Protein 4E9O (pdb70)

Solvent-accessible surface area: 10835 Å² total; per-residue (Å²): 134,95,9,60,0,0,1,34,0,57,49,147,119,21,70,101,41,102,59,20,133,114,20,66,31,54,6,131,144,12,100,1,62,41,0,34,0,40,5,139,24,0,85,0,31,18,141,22,8,84,0,22,37,12,56,19,97,30,67,5,35,7,28,13,0,37,0,12,0,0,115,96,36,109,98,0,0,0,0,10,16,63,116,115,8,16,1,0,0,0,1,0,4,0,29,1,111,143,126,25,104,46,60,102,62,0,45,146,62,83,44,0,0,4,4,0,0,0,0,0,30,29,110,119,94,130,12,101,104,0,56,78,0,3,104,25,3,88,62,0,100,58,21,113,37,72,10,87,2,122,37,97,11,134,1,68,67,0,33,7,112,130,65,31,0,10,8,4,82,1,0,14,14,102,47,65,4,39,0,26,0,0,0,0,29,41,35,15,55,0,27,44,86,7,0,53,71,0,46,47,1,42,7,96,102,107,83,68,116,134,9,54,74,26,49,87,96,57,75,190,46,42,159,116,19,91,8,74,82,43

Foldseek 3Di:
DAAADDAEAEPVQAAADPLQDFKAWFQPVKDWWKWAQQLQWIKTFIDFIWIAGGNAPGIWTWGMKTKFAALDQQAIDQYHYNNGHAGIKIKTKTFDVVVDPDLVRLQADLNTIEIEIAGEHEDQDAQPQLVLVLVCLVQHQEHGGMDTSPDGHRVCSQDAPDQWWKWWWHADNVRSGIYIYTYGPGHDYHHPVSVVSQQSHWHDDVHIHGCSGNHDYGDDGDPPIHMHID

Sequence (230 aa):
PQQLSPINIEETKKAISNARLKPLDDIHYNESSKPTTIQNTGKKLVRINFKGGYISGGFLPNEYVLSSSSLHIYWGKEDDYGSNHLIDVYKKYSGEINLVHWNKKKYSSSYEEAKKHDDGLIIISSIFLQQVLDHKKNVYFQKKIVNNQLDDSSIRSANTSAPFDDSSVFYLDNLLPSKLDYFTYLGTTINHSADAVWIIFPTPINIHSSDQLSKFRTTLLSLSGKPHYITENYRNPYKLNDDTEVYYS

Structure (mmCIF, N/CA/C/O backbone):
data_4E9O
#
_entry.id   4E9O
#
_cell.length_a   71.281
_cell.length_b   71.281
_cell.length_c   44.415
_cell.angle_alpha   90.00
_cell.angle_beta   90.00
_cell.angle_gamma   90.00
#
_symmetry.space_group_name_H-M   'P 41'
#
loop_
_entity.id
_entity.type
_entity.pdbx_description
1 polymer 'IMV membrane protein'
2 non-polymer 'IODIDE ION'
3 water water
#
loop_
_atom_site.group_PDB
_atom_site.id
_atom_site.type_symbol
_atom_site.label_atom_id
_atom_site.label_alt_id
_atom_site.label_comp_id
_atom_site.label_asym_id
_atom_site.label_entity_id
_atom_site.label_seq_id
_atom_site.pdbx_PDB_ins_code
_atom_site.Cartn_x
_atom_site.Cartn_y
_atom_site.Cartn_z
_atom_site.occupancy
_atom_site.B_iso_or_equiv
_atom_site.auth_seq_id
_atom_site.auth_comp_id
_atom_site.auth_asym_id
_atom_site.auth_atom_id
_atom_site.pdbx_PDB_model_num
ATOM 1 N N . PRO A 1 2 ? 30.294 14.664 -22.245 1.00 23.78 2 PRO X N 1
ATOM 2 C CA . PRO A 1 2 ? 30.271 13.246 -21.908 1.00 21.63 2 PRO X CA 1
ATOM 3 C C . PRO A 1 2 ? 29.408 12.988 -20.667 1.00 19.67 2 PRO X C 1
ATOM 4 O O . PRO A 1 2 ? 29.041 13.939 -19.962 1.00 20.58 2 PRO X O 1
ATOM 6 N N . GLN A 1 3 ? 29.114 11.724 -20.392 1.00 31.89 3 GLN X N 1
ATOM 7 C CA . GLN A 1 3 ? 28.468 11.358 -19.145 1.00 26.89 3 GLN X CA 1
ATOM 8 C C . GLN A 1 3 ? 29.351 11.755 -17.978 1.00 23.00 3 GLN X C 1
ATOM 9 O O . GLN A 1 3 ? 30.583 11.776 -18.101 1.00 21.39 3 GLN X O 1
ATOM 15 N N . GLN A 1 4 ? 28.727 12.033 -16.843 1.00 19.46 4 GLN X N 1
ATOM 16 C CA . GLN A 1 4 ? 29.440 12.181 -15.586 1.00 16.81 4 GLN X CA 1
ATOM 17 C C . GLN A 1 4 ? 29.323 10.909 -14.799 1.00 15.38 4 GLN X C 1
ATOM 18 O O . GLN A 1 4 ? 28.239 10.562 -14.323 1.00 16.20 4 GLN X O 1
ATOM 24 N N . LEU A 1 5 ? 30.435 10.205 -14.621 1.00 14.22 5 LEU X N 1
ATOM 25 C CA . LEU A 1 5 ? 30.410 8.981 -13.846 1.00 13.00 5 LEU X CA 1
ATOM 26 C C . LEU A 1 5 ? 30.326 9.298 -12.366 1.00 12.60 5 LEU X C 1
ATOM 27 O O . LEU A 1 5 ? 30.936 10.250 -11.891 1.00 13.41 5 LEU X O 1
ATOM 32 N N . SER A 1 6 ? 29.590 8.460 -11.646 1.00 12.24 6 SER X N 1
ATOM 33 C CA . SER A 1 6 ? 29.399 8.624 -10.227 1.00 10.58 6 SER X CA 1
ATOM 34 C C . SER A 1 6 ? 30.035 7.429 -9.484 1.00 10.30 6 SER X C 1
ATOM 35 O O . SER A 1 6 ? 30.241 6.351 -10.062 1.00 11.46 6 SER X O 1
ATOM 38 N N . PRO A 1 7 ? 30.372 7.588 -8.191 1.00 10.33 7 PRO X N 1
ATOM 39 C CA . PRO A 1 7 ? 30.183 8.780 -7.376 1.00 9.98 7 PRO X CA 1
ATOM 40 C C . PRO A 1 7 ? 31.337 9.766 -7.592 1.00 11.01 7 PRO X C 1
ATOM 41 O O . PRO A 1 7 ? 32.246 9.511 -8.374 1.00 11.03 7 PRO X O 1
ATOM 45 N N . ILE A 1 8 ? 31.257 10.896 -6.894 1.00 10.76 8 ILE X N 1
ATOM 46 C CA . ILE A 1 8 ? 32.214 12.017 -6.965 1.00 11.69 8 ILE X CA 1
ATOM 47 C C . ILE A 1 8 ? 32.495 12.573 -5.578 1.00 12.20 8 ILE X C 1
ATOM 48 O O . ILE A 1 8 ? 31.754 12.275 -4.617 1.00 12.59 8 ILE X O 1
ATOM 53 N N . ASN A 1 9 ? 33.584 13.339 -5.477 1.00 13.31 9 ASN X N 1
ATOM 54 C CA . ASN A 1 9 ? 33.805 14.248 -4.368 1.00 14.11 9 ASN X CA 1
ATOM 55 C C . ASN A 1 9 ? 33.062 15.550 -4.662 1.00 15.20 9 ASN X C 1
ATOM 56 O O . ASN A 1 9 ? 33.216 16.144 -5.733 1.00 16.63 9 ASN X O 1
ATOM 61 N N . ILE A 1 10 ? 32.234 15.972 -3.711 1.00 15.30 10 ILE X N 1
ATOM 62 C CA . ILE A 1 10 ? 31.608 17.298 -3.749 1.00 17.65 10 ILE X CA 1
ATOM 63 C C . ILE A 1 10 ? 32.528 18.330 -3.099 1.00 19.67 10 ILE X C 1
ATOM 64 O O . ILE A 1 10 ? 32.823 18.267 -1.904 1.00 20.99 10 ILE X O 1
ATOM 69 N N . GLU A 1 11 ? 32.983 19.275 -3.905 1.00 21.09 11 GLU X N 1
ATOM 70 C CA A GLU A 1 11 ? 33.783 20.383 -3.395 0.50 23.27 11 GLU X CA 1
ATOM 71 C CA B GLU A 1 11 ? 33.787 20.376 -3.398 0.50 23.17 11 GLU X CA 1
ATOM 72 C C . 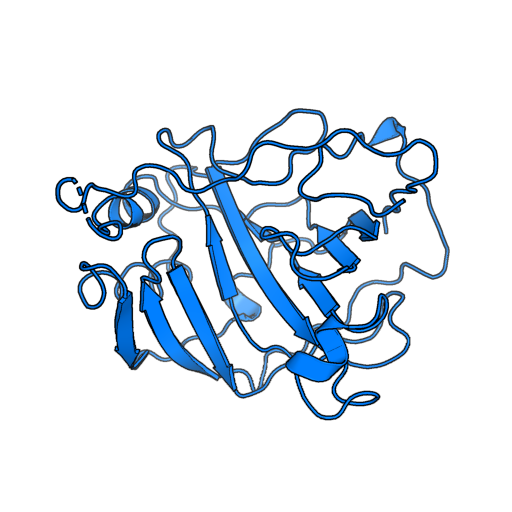GLU A 1 11 ? 32.819 21.506 -3.073 1.00 24.75 11 GLU X C 1
ATOM 73 O O . GLU A 1 11 ? 32.312 22.182 -3.976 1.00 24.82 11 GLU X O 1
ATOM 84 N N . THR A 1 12 ? 32.562 21.698 -1.782 1.00 26.02 12 THR X N 1
ATOM 85 C CA . THR A 1 12 ? 31.548 22.648 -1.319 1.00 28.95 12 THR X CA 1
ATOM 86 C C . THR A 1 12 ? 31.789 24.089 -1.776 1.00 31.32 12 THR X C 1
ATOM 87 O O . THR A 1 12 ? 30.832 24.801 -2.071 1.00 32.55 12 THR X O 1
ATOM 91 N N . LYS A 1 13 ? 33.054 24.512 -1.856 1.00 32.77 13 LYS X N 1
ATOM 92 C CA . LYS A 1 13 ? 33.384 25.882 -2.270 1.00 35.70 13 LYS X CA 1
ATOM 93 C C . LYS A 1 13 ? 33.086 26.135 -3.751 1.00 35.19 13 LYS X C 1
ATOM 94 O O . LYS A 1 13 ? 32.998 27.293 -4.180 1.00 36.91 13 LYS X O 1
ATOM 100 N N . LYS A 1 14 ? 32.902 25.055 -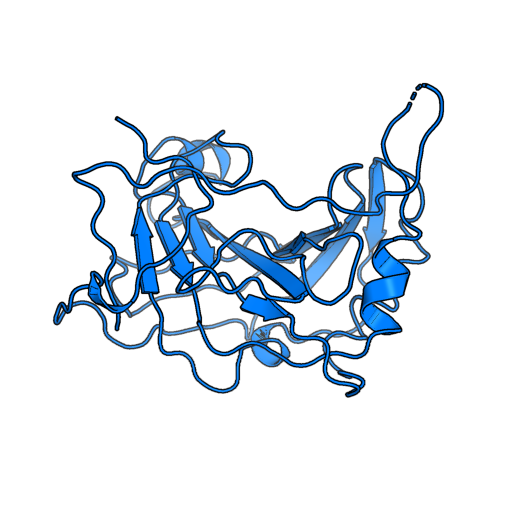4.514 1.00 33.68 14 LYS X N 1
ATOM 101 C CA . LYS A 1 14 ? 32.597 25.159 -5.941 1.00 33.41 14 LYS X CA 1
ATOM 102 C C . LYS A 1 14 ? 31.115 24.976 -6.257 1.00 31.89 14 LYS X C 1
ATOM 103 O O . LYS A 1 14 ? 30.683 25.215 -7.385 1.00 32.00 14 LYS X O 1
ATOM 109 N N . ALA A 1 15 ? 30.335 24.572 -5.256 1.00 31.06 15 ALA X N 1
ATOM 110 C CA . ALA A 1 15 ? 28.900 24.358 -5.439 1.00 30.68 15 ALA X CA 1
ATOM 111 C C . ALA A 1 15 ? 28.185 25.676 -5.690 1.00 32.90 15 ALA X C 1
ATOM 112 O O . ALA A 1 15 ? 28.595 26.718 -5.172 1.00 34.75 15 ALA X O 1
ATOM 114 N N . ILE A 1 16 ? 27.110 25.631 -6.469 1.00 32.91 16 ILE X N 1
ATOM 115 C CA . ILE A 1 16 ? 26.404 26.863 -6.808 1.00 35.79 16 ILE X CA 1
ATOM 116 C C . ILE A 1 16 ? 24.933 26.912 -6.392 1.00 36.32 16 ILE X C 1
ATOM 117 O O . ILE A 1 16 ? 24.282 25.893 -6.203 1.00 32.96 16 ILE X O 1
ATOM 122 N N . SER A 1 17 ? 24.434 28.134 -6.240 1.00 39.81 17 SER X N 1
ATOM 123 C CA . SER A 1 17 ? 23.062 28.373 -5.829 1.00 42.87 17 SER X CA 1
ATOM 124 C C . SER A 1 17 ? 22.126 28.491 -7.032 1.00 44.17 17 SER X C 1
ATOM 125 O O . SER A 1 17 ? 22.562 28.807 -8.144 1.00 45.09 17 SER X O 1
ATOM 128 N N . ASN A 1 18 ? 20.846 28.214 -6.792 1.00 44.89 18 ASN X N 1
ATOM 129 C CA . ASN A 1 18 ? 19.773 28.384 -7.776 1.00 46.39 18 ASN X CA 1
ATOM 130 C C . ASN A 1 18 ? 18.430 28.431 -7.055 1.00 47.07 18 ASN X C 1
ATOM 131 O O . ASN A 1 18 ? 18.170 27.613 -6.161 1.00 46.32 18 ASN X O 1
ATOM 133 N N . ALA A 1 19 ? 17.580 29.378 -7.444 1.00 49.61 19 ALA X N 1
ATOM 134 C CA . ALA A 1 19 ? 16.268 29.569 -6.817 1.00 50.84 19 ALA X CA 1
ATOM 135 C C . ALA A 1 19 ? 15.394 28.318 -6.900 1.00 48.87 19 ALA X C 1
ATOM 136 O O . ALA A 1 19 ? 14.560 28.072 -6.020 1.00 48.87 19 ALA X O 1
ATOM 138 N N . ARG A 1 20 ? 15.610 27.529 -7.954 1.00 47.42 20 ARG X N 1
ATOM 139 C CA . ARG A 1 20 ? 14.887 26.271 -8.182 1.00 45.46 20 ARG X CA 1
ATOM 140 C C . ARG A 1 20 ? 15.024 25.281 -7.023 1.00 43.12 20 ARG X C 1
ATOM 141 O O . ARG A 1 20 ? 14.128 24.473 -6.794 1.00 43.08 20 ARG X O 1
ATOM 143 N N . LEU A 1 21 ? 16.139 25.369 -6.295 1.00 41.38 21 LEU X N 1
ATOM 144 C CA . LEU A 1 21 ? 16.468 24.440 -5.206 1.00 38.51 21 LEU X CA 1
ATOM 145 C C . LEU A 1 21 ? 15.715 24.740 -3.902 1.00 38.70 21 LEU X C 1
ATOM 146 O O . LEU A 1 21 ? 16.295 25.141 -2.883 1.00 39.40 21 LEU X O 1
ATOM 151 N N . LYS A 1 22 ? 14.405 24.545 -3.961 1.00 37.29 22 LYS X N 1
ATOM 152 C CA . LYS A 1 22 ? 13.551 24.622 -2.792 1.00 36.60 22 LYS X CA 1
ATOM 153 C C . LYS A 1 22 ? 13.751 23.324 -2.011 1.00 33.37 22 LYS X C 1
ATOM 154 O O . LYS A 1 22 ? 14.356 22.386 -2.533 1.00 30.16 22 LYS X O 1
ATOM 160 N N . PRO A 1 23 ? 13.262 23.259 -0.763 1.00 32.69 23 PRO X N 1
ATOM 161 C CA . PRO A 1 23 ? 13.347 21.964 -0.103 1.00 30.59 23 PRO X CA 1
ATOM 162 C C . PRO A 1 23 ? 12.552 20.908 -0.859 1.00 29.24 23 PRO X C 1
ATOM 163 O O . PRO A 1 23 ? 11.491 21.202 -1.435 1.00 30.69 23 PRO X O 1
ATOM 167 N N . LEU A 1 24 ? 13.065 19.694 -0.828 1.00 27.06 24 LEU X N 1
ATOM 168 C CA . LEU A 1 24 ? 12.373 18.540 -1.378 1.00 26.10 24 LEU X CA 1
ATOM 169 C C . LEU A 1 24 ? 11.098 18.271 -0.559 1.00 26.89 24 LEU X C 1
ATOM 170 O O . LEU A 1 24 ? 11.053 18.590 0.634 1.00 28.67 24 LEU X O 1
ATOM 175 N N . ASP A 1 25 ? 10.048 17.764 -1.213 1.00 26.65 25 ASP X N 1
ATOM 176 C CA A ASP A 1 25 ? 8.863 17.244 -0.528 0.50 27.52 25 ASP X CA 1
ATOM 177 C CA B ASP A 1 25 ? 8.877 17.235 -0.515 0.50 27.57 25 ASP X CA 1
ATOM 178 C C . ASP A 1 25 ? 8.956 15.720 -0.519 1.00 25.81 25 ASP X C 1
ATOM 179 O O . ASP A 1 25 ? 8.879 15.076 -1.571 1.00 25.43 25 ASP X O 1
ATOM 188 N N . ILE A 1 26 ? 9.168 15.134 0.655 1.00 24.54 26 ILE X N 1
ATOM 189 C CA . ILE A 1 26 ? 9.385 13.690 0.730 1.00 22.99 26 ILE X CA 1
ATOM 190 C C . ILE A 1 26 ? 8.158 13.028 1.302 1.00 23.43 26 ILE X C 1
ATOM 191 O O . ILE A 1 26 ? 7.668 13.415 2.364 1.00 25.72 26 ILE X O 1
ATOM 196 N N . HIS A 1 27 ? 7.653 12.035 0.582 1.00 22.38 27 HIS X N 1
ATOM 197 C CA . HIS A 1 27 ? 6.388 11.409 0.944 1.00 23.66 27 HIS X CA 1
ATOM 198 C C . HIS A 1 27 ? 6.523 9.910 0.981 1.00 22.51 27 HIS X C 1
ATOM 199 O O . HIS A 1 27 ? 6.129 9.207 0.044 1.00 21.98 27 HIS X O 1
ATOM 206 N N . TYR A 1 28 ? 7.082 9.415 2.085 1.00 20.68 28 TYR X N 1
ATOM 207 C CA . TYR A 1 28 ? 7.257 7.990 2.281 1.00 18.52 28 TYR X CA 1
ATOM 208 C C . TYR A 1 28 ? 6.155 7.366 3.167 1.00 19.39 28 TYR X C 1
ATOM 209 O O . TYR A 1 28 ? 6.329 6.225 3.612 1.00 19.38 28 TYR X O 1
ATOM 218 N N . ASN A 1 29 ? 5.040 8.082 3.367 1.00 22.24 29 ASN X N 1
ATOM 219 C CA . ASN A 1 29 ? 3.905 7.576 4.173 1.00 23.96 29 ASN X CA 1
ATOM 220 C C . ASN A 1 29 ? 3.449 6.211 3.740 1.00 24.10 29 ASN X C 1
ATOM 221 O O . ASN A 1 29 ? 3.119 5.361 4.576 1.00 24.12 29 ASN X O 1
ATOM 226 N N . GLU A 1 30 ? 3.340 6.047 2.428 1.00 23.24 30 GLU X N 1
ATOM 227 C CA . GLU A 1 30 ? 2.753 4.869 1.826 1.00 23.12 30 GLU X CA 1
ATOM 228 C C . GLU A 1 30 ? 3.805 3.842 1.494 1.00 20.16 30 GLU X C 1
ATOM 229 O O . GLU A 1 30 ? 3.455 2.785 0.991 1.00 22.05 30 GLU X O 1
ATOM 235 N N . SER A 1 31 ? 5.079 4.124 1.794 1.00 18.06 31 SER X N 1
ATOM 236 C CA A SER A 1 31 ? 6.164 3.205 1.458 0.50 15.85 31 SER X CA 1
ATOM 237 C CA B SER A 1 31 ? 6.135 3.192 1.436 0.50 16.79 31 SER X CA 1
ATOM 238 C C . SER A 1 31 ? 6.139 1.972 2.348 1.00 16.31 31 SER X C 1
ATOM 239 O O . SER A 1 31 ? 5.979 2.075 3.567 1.00 18.11 31 SER X O 1
ATOM 244 N N . LYS A 1 32 ? 6.297 0.807 1.741 1.00 15.13 32 LYS X N 1
ATOM 245 C CA . LYS A 1 32 ? 6.393 -0.441 2.489 1.00 15.62 32 LYS X CA 1
ATOM 246 C C . LYS A 1 32 ? 7.475 -1.270 1.842 1.00 14.53 32 LYS X C 1
ATOM 247 O O . LYS A 1 32 ? 7.429 -1.512 0.628 1.00 13.96 32 LYS X O 1
ATOM 253 N N . PRO A 1 33 ? 8.454 -1.717 2.646 1.00 14.53 33 PRO X N 1
ATOM 254 C CA . PRO A 1 33 ? 9.434 -2.633 2.089 1.00 14.02 33 PRO X CA 1
ATOM 255 C C . PRO A 1 33 ? 8.780 -3.983 1.806 1.00 14.81 33 PRO X C 1
ATOM 256 O O . PRO A 1 33 ? 7.959 -4.451 2.593 1.00 19.03 33 PRO X O 1
ATOM 260 N N . THR A 1 34 ? 9.128 -4.606 0.689 1.00 13.77 34 THR X N 1
ATOM 261 C CA . THR A 1 34 ? 8.572 -5.911 0.365 1.00 14.55 34 THR X CA 1
ATOM 262 C C . THR A 1 34 ? 9.577 -6.998 0.704 1.00 13.20 34 THR X C 1
ATOM 263 O O . THR A 1 34 ? 9.320 -7.824 1.572 1.00 14.47 34 THR X O 1
ATOM 267 N N . THR A 1 35 ? 10.720 -6.962 0.041 1.00 12.48 35 THR X N 1
ATOM 268 C CA . THR A 1 35 ? 11.785 -7.958 0.263 1.00 12.18 35 THR X CA 1
ATOM 269 C C . THR A 1 35 ? 13.130 -7.288 0.392 1.00 11.60 35 THR X C 1
ATOM 270 O O . THR A 1 35 ? 13.319 -6.131 -0.050 1.00 11.28 35 THR X O 1
ATOM 274 N N . ILE A 1 36 ? 14.054 -8.005 1.003 1.00 10.14 36 ILE X N 1
ATOM 275 C CA . ILE A 1 36 ? 15.432 -7.598 1.120 1.00 9.88 36 ILE X CA 1
ATOM 276 C C . ILE A 1 36 ? 16.292 -8.638 0.439 1.00 10.12 36 ILE X C 1
ATOM 277 O O . ILE A 1 36 ? 15.973 -9.826 0.489 1.00 11.14 36 ILE X O 1
ATOM 282 N N . GLN A 1 37 ? 17.376 -8.178 -0.186 1.00 9.93 37 GLN X N 1
ATOM 283 C CA . GLN A 1 37 ? 18.251 -9.074 -0.951 1.00 11.12 37 GLN X CA 1
ATOM 284 C C . GLN A 1 37 ? 19.718 -8.804 -0.676 1.00 10.67 37 GLN X C 1
ATOM 285 O O . GLN A 1 37 ? 20.129 -7.646 -0.503 1.00 11.09 37 GLN X O 1
ATOM 291 N N . ASN A 1 38 ? 20.502 -9.875 -0.698 1.00 10.50 38 ASN X N 1
ATOM 292 C CA . ASN A 1 38 ? 21.947 -9.761 -0.859 1.00 10.92 38 ASN X CA 1
ATOM 293 C C . ASN A 1 38 ? 22.191 -10.111 -2.320 1.00 11.64 38 ASN X C 1
ATOM 294 O O . ASN A 1 38 ? 22.039 -11.272 -2.727 1.00 13.03 38 ASN X O 1
ATOM 299 N N . THR A 1 39 ? 22.539 -9.096 -3.111 1.00 11.84 39 THR X N 1
ATOM 300 C CA . THR A 1 39 ? 22.760 -9.313 -4.546 1.00 14.42 39 THR X CA 1
ATOM 301 C C . THR A 1 39 ? 24.117 -9.922 -4.845 1.00 16.74 39 THR X C 1
ATOM 302 O O . THR A 1 39 ? 24.413 -10.229 -5.999 1.00 18.59 39 THR X O 1
ATOM 306 N N . GLY A 1 40 ? 24.945 -10.110 -3.818 1.00 15.78 40 GLY X N 1
ATOM 307 C CA . GLY A 1 40 ? 26.326 -10.510 -4.000 1.00 17.97 40 GLY X CA 1
ATOM 308 C C . GLY A 1 40 ? 27.245 -9.314 -4.082 1.00 17.57 40 GLY X C 1
ATOM 309 O O . GLY A 1 40 ? 28.479 -9.472 -3.999 1.00 18.59 40 GLY X O 1
ATOM 310 N N A LYS A 1 41 ? 26.657 -8.130 -4.242 0.50 16.05 41 LYS X N 1
ATOM 311 N N B LYS A 1 41 ? 26.666 -8.120 -4.228 0.50 16.75 41 LYS X N 1
ATOM 312 C CA A LYS A 1 41 ? 27.400 -6.868 -4.275 0.50 15.49 41 LYS X CA 1
ATOM 313 C CA B LYS A 1 41 ? 27.448 -6.872 -4.269 0.50 16.85 41 LYS X CA 1
ATOM 314 C C A LYS A 1 41 ? 27.016 -6.000 -3.089 0.50 14.16 41 LYS X C 1
ATOM 315 C C B LYS A 1 41 ? 26.914 -5.734 -3.405 0.50 15.25 41 LYS X C 1
ATOM 316 O O A LYS A 1 41 ? 27.869 -5.438 -2.395 0.50 12.59 41 LYS X O 1
ATOM 317 O O B LYS A 1 41 ? 27.575 -4.703 -3.271 0.50 15.42 41 LYS X O 1
ATOM 328 N N . LEU A 1 42 ? 25.708 -5.908 -2.864 1.00 13.54 42 LEU X N 1
ATOM 329 C CA . LEU A 1 42 ? 25.147 -4.962 -1.909 1.00 12.06 42 LEU X CA 1
ATOM 330 C C . LEU A 1 42 ? 23.849 -5.518 -1.320 1.00 10.35 42 LEU X C 1
ATOM 331 O O . LEU A 1 42 ? 23.368 -6.583 -1.730 1.00 11.55 42 LEU X O 1
ATOM 336 N N . VAL A 1 43 ? 23.359 -4.800 -0.312 1.00 9.54 43 VAL X N 1
ATOM 337 C CA . VAL A 1 43 ? 22.034 -5.050 0.219 1.00 9.93 43 VAL X CA 1
ATOM 338 C C . VAL A 1 43 ? 21.058 -4.113 -0.499 1.00 9.04 43 VAL X C 1
ATOM 339 O O . VAL A 1 43 ? 21.262 -2.897 -0.541 1.00 9.47 43 VAL X O 1
ATOM 343 N N . ARG A 1 44 ? 19.988 -4.707 -1.030 1.00 10.18 44 ARG X N 1
ATOM 344 C CA . ARG A 1 44 ? 18.894 -3.995 -1.685 1.00 10.59 44 ARG X CA 1
ATOM 345 C C . ARG A 1 44 ? 17.595 -4.297 -0.944 1.00 10.00 44 ARG X C 1
ATOM 346 O O . ARG A 1 44 ? 17.289 -5.455 -0.652 1.00 11.21 44 ARG X O 1
ATOM 354 N N . ILE A 1 45 ? 16.848 -3.240 -0.636 1.00 10.05 45 ILE X N 1
ATOM 355 C CA . ILE A 1 45 ? 15.487 -3.411 -0.158 1.00 10.97 45 ILE X CA 1
ATOM 356 C C . ILE A 1 45 ? 14.555 -2.851 -1.230 1.00 10.54 45 ILE X C 1
ATOM 357 O O . ILE A 1 45 ? 14.737 -1.733 -1.714 1.00 10.03 45 ILE X O 1
ATOM 362 N N . ASN A 1 46 ? 13.558 -3.644 -1.596 1.00 11.33 46 ASN X N 1
ATOM 363 C CA . ASN A 1 46 ? 12.560 -3.257 -2.597 1.00 12.46 46 ASN X CA 1
ATOM 364 C C . ASN A 1 46 ? 11.347 -2.654 -1.898 1.00 12.27 46 ASN X C 1
ATOM 365 O O . ASN A 1 46 ? 10.903 -3.198 -0.897 1.00 13.22 46 ASN X O 1
ATOM 370 N N . PHE A 1 47 ? 10.802 -1.551 -2.447 1.00 11.80 47 PHE X N 1
ATOM 371 C CA . PHE A 1 47 ? 9.653 -0.895 -1.835 1.00 12.98 47 PHE X CA 1
ATOM 372 C C . PHE A 1 47 ? 8.476 -0.832 -2.766 1.00 14.10 47 PHE X C 1
ATOM 373 O O . PHE A 1 47 ? 8.657 -0.731 -3.975 1.00 15.21 47 PHE X O 1
ATOM 381 N N . LYS A 1 48 ? 7.282 -0.844 -2.193 1.00 15.06 48 LYS X N 1
ATOM 382 C CA . LYS A 1 48 ? 6.053 -0.462 -2.897 1.00 17.80 48 LYS X CA 1
ATOM 383 C C . LYS A 1 48 ? 5.542 0.819 -2.253 1.00 17.20 48 LYS X C 1
ATOM 384 O O . LYS A 1 48 ? 5.321 0.856 -1.049 1.00 17.49 48 LYS X O 1
ATOM 390 N N . GLY A 1 49 ? 5.357 1.872 -3.041 1.00 16.68 49 GLY X N 1
ATOM 391 C CA . GLY A 1 49 ? 4.818 3.126 -2.510 1.00 17.17 49 GLY X CA 1
ATOM 392 C C . GLY A 1 49 ? 5.879 4.119 -2.081 1.00 15.50 49 GLY X C 1
ATOM 393 O O . GLY A 1 49 ? 6.987 3.751 -1.778 1.00 16.64 49 GLY X O 1
ATOM 394 N N . GLY A 1 50 ? 5.479 5.396 -2.054 1.00 17.59 50 GLY X N 1
ATOM 395 C CA . GLY A 1 50 ? 6.407 6.442 -1.668 1.00 16.62 50 GLY X CA 1
ATOM 396 C C . GLY A 1 50 ? 6.830 7.217 -2.890 1.00 15.85 50 GLY X C 1
ATOM 397 O O . GLY A 1 50 ? 6.964 6.666 -3.992 1.00 15.41 50 GLY X O 1
ATOM 398 N N . TYR A 1 51 ? 7.054 8.501 -2.692 1.00 15.18 51 TYR X N 1
ATOM 399 C CA . TYR A 1 51 ? 7.549 9.343 -3.764 1.00 14.68 51 TYR X CA 1
ATOM 400 C C . TYR A 1 51 ? 8.207 10.564 -3.182 1.00 15.11 51 TYR X C 1
ATOM 401 O O . TYR A 1 51 ? 8.011 10.880 -2.011 1.00 14.86 51 TYR X O 1
ATOM 410 N N . ILE A 1 52 ? 8.962 11.254 -4.028 1.00 14.06 52 ILE X N 1
ATOM 411 C CA . ILE A 1 52 ? 9.482 12.585 -3.725 1.00 13.87 52 ILE X CA 1
ATOM 412 C C . ILE A 1 52 ? 8.974 13.571 -4.768 1.00 14.77 52 ILE X C 1
ATOM 413 O O . ILE A 1 52 ? 8.681 13.213 -5.912 1.00 14.48 52 ILE X O 1
ATOM 418 N N . SER A 1 53 ? 8.828 14.829 -4.367 1.00 15.88 53 SER X N 1
ATOM 419 C CA . SER A 1 53 ? 8.366 15.874 -5.262 1.00 17.98 53 SER X CA 1
ATOM 420 C C . SER A 1 53 ? 8.921 17.210 -4.772 1.00 18.22 53 SER X C 1
ATOM 421 O O . SER A 1 53 ? 9.791 17.224 -3.897 1.00 18.21 53 SER X O 1
ATOM 424 N N . GLY A 1 54 ? 8.477 18.316 -5.361 1.00 20.30 54 GLY X N 1
ATOM 425 C CA . GLY A 1 54 ? 8.974 19.623 -4.948 1.00 22.22 54 GLY X CA 1
ATOM 426 C C . GLY A 1 54 ? 10.440 19.786 -5.312 1.00 22.69 54 GLY X C 1
ATOM 427 O O . GLY A 1 54 ? 10.911 19.195 -6.282 1.00 23.20 54 GLY X O 1
ATOM 428 N N . GLY A 1 55 ? 11.169 20.581 -4.530 1.00 23.78 55 GLY X N 1
ATOM 429 C CA . GLY A 1 55 ? 12.555 20.898 -4.851 1.00 23.75 55 GLY X CA 1
ATOM 430 C C . GLY A 1 55 ? 12.636 21.448 -6.263 1.00 24.64 55 GLY X C 1
ATOM 431 O O . GLY A 1 55 ? 11.861 22.324 -6.624 1.00 26.19 55 GLY X O 1
ATOM 432 N N . PHE A 1 56 ? 13.568 20.917 -7.056 1.00 24.34 56 PHE X N 1
ATOM 433 C CA . PHE A 1 56 ? 13.788 21.353 -8.439 1.00 25.23 56 PHE X CA 1
ATOM 434 C C . PHE A 1 56 ? 13.109 20.378 -9.411 1.00 24.78 56 PHE X C 1
ATOM 435 O O . PHE A 1 56 ? 13.268 20.503 -10.612 1.00 24.40 56 PHE X O 1
ATOM 443 N N . LEU A 1 57 ? 12.346 19.425 -8.885 1.00 22.92 57 LEU X N 1
ATOM 444 C CA . LEU A 1 57 ? 11.780 18.317 -9.685 1.00 23.23 57 LEU X CA 1
ATOM 445 C C . LEU A 1 57 ? 10.666 18.820 -10.585 1.00 25.09 57 LEU X C 1
ATOM 446 O O . LEU A 1 57 ? 9.895 19.662 -10.152 1.00 26.24 57 LEU X O 1
ATOM 451 N N . PRO A 1 58 ? 10.564 18.290 -11.824 1.00 25.46 58 PRO X N 1
ATOM 452 C CA . PRO A 1 58 ? 9.458 18.694 -12.712 1.00 26.77 58 PRO X CA 1
ATOM 453 C C . PRO A 1 58 ? 8.120 18.143 -12.222 1.00 25.83 58 PRO X C 1
ATOM 454 O O . PRO A 1 58 ? 7.066 18.722 -12.497 1.00 27.95 58 PRO X O 1
ATOM 458 N N . ASN A 1 59 ? 8.182 17.019 -11.505 1.00 23.23 59 ASN X N 1
ATOM 459 C CA . ASN A 1 59 ? 7.015 16.333 -10.974 1.00 22.21 59 ASN X CA 1
ATOM 460 C C . ASN A 1 59 ? 7.516 15.283 -9.983 1.00 19.53 59 ASN X C 1
ATOM 461 O O . ASN A 1 59 ? 8.724 15.188 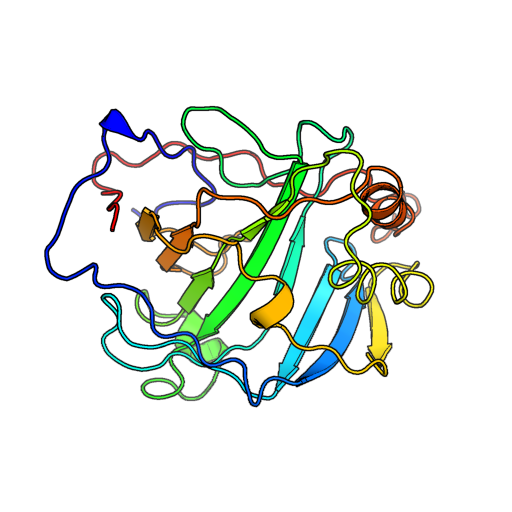-9.734 1.00 19.71 59 ASN X O 1
ATOM 466 N N . GLU A 1 60 ? 6.587 14.490 -9.457 1.00 19.16 60 GLU X N 1
ATOM 467 C CA . GLU A 1 60 ? 6.899 13.432 -8.502 1.00 18.35 60 GLU X CA 1
ATOM 468 C C . GLU A 1 60 ? 7.682 12.306 -9.167 1.00 16.91 60 GLU X C 1
ATOM 469 O O . GLU A 1 60 ? 7.466 12.000 -10.353 1.00 16.60 60 GLU X O 1
ATOM 475 N N . TYR A 1 61 ? 8.601 11.726 -8.411 1.00 14.96 61 TYR X N 1
ATOM 476 C CA . TYR A 1 61 ? 9.331 10.515 -8.809 1.00 14.06 61 TYR X CA 1
ATOM 477 C C . TYR A 1 61 ? 9.041 9.459 -7.752 1.00 13.97 61 TYR X C 1
ATOM 478 O O . TYR A 1 61 ? 9.129 9.749 -6.562 1.00 14.58 61 TYR X O 1
ATOM 487 N N . VAL A 1 62 ? 8.676 8.251 -8.184 1.00 13.37 62 VAL X N 1
ATOM 488 C CA . VAL A 1 62 ? 8.264 7.201 -7.235 1.00 13.26 62 VAL X CA 1
ATOM 489 C C . VAL A 1 62 ? 9.454 6.412 -6.729 1.00 11.95 62 VAL X C 1
ATOM 490 O O . VAL A 1 62 ? 10.382 6.095 -7.476 1.00 11.28 62 VAL X O 1
ATOM 494 N N . LEU A 1 63 ? 9.431 6.099 -5.430 1.00 11.73 63 LEU X N 1
ATOM 495 C CA . LEU A 1 63 ? 10.457 5.268 -4.808 1.00 11.53 63 LEU X CA 1
ATOM 496 C C . LEU A 1 63 ? 10.392 3.816 -5.322 1.00 11.47 63 LEU X C 1
ATOM 497 O O . LEU A 1 63 ? 9.303 3.234 -5.427 1.00 13.03 63 LEU X O 1
ATOM 502 N N . SER A 1 64 ? 11.565 3.248 -5.613 1.00 11.40 64 SER X N 1
ATOM 503 C CA A SER A 1 64 ? 11.614 1.832 -5.976 0.50 12.64 64 SER X CA 1
ATOM 504 C CA B SER A 1 64 ? 11.689 1.855 -6.042 0.50 12.75 64 SER X CA 1
ATOM 505 C C . SER A 1 64 ? 12.513 0.985 -5.073 1.00 11.87 64 SER X C 1
ATOM 506 O O . SER A 1 64 ? 12.087 -0.095 -4.650 1.00 13.67 64 SER X O 1
ATOM 511 N N . SER A 1 65 ? 13.719 1.458 -4.759 1.00 12.34 65 SER X N 1
ATOM 512 C CA A SER A 1 65 ? 14.608 0.616 -3.980 0.50 12.45 65 SER X CA 1
ATOM 513 C CA B SER A 1 65 ? 14.761 0.616 -4.149 0.50 13.14 65 SER X CA 1
ATOM 514 C C . SER A 1 65 ? 15.622 1.384 -3.164 1.00 11.71 65 SER X C 1
ATOM 515 O O . SER A 1 65 ? 15.831 2.594 -3.326 1.00 12.09 65 SER X O 1
ATOM 520 N N . LEU A 1 66 ? 16.158 0.659 -2.187 1.00 10.75 66 LEU X N 1
ATOM 521 C CA . LEU A 1 66 ? 17.139 1.174 -1.253 1.00 11.14 66 LEU X CA 1
ATOM 522 C C . LEU A 1 66 ? 18.394 0.308 -1.421 1.00 10.54 66 LEU X C 1
ATOM 523 O O . LEU A 1 66 ? 18.287 -0.929 -1.406 1.00 11.53 66 LEU X O 1
ATOM 528 N N . HIS A 1 67 ? 19.568 0.921 -1.541 1.00 10.18 67 HIS X N 1
ATOM 529 C CA . HIS A 1 67 ? 20.846 0.225 -1.610 1.00 10.02 67 HIS X CA 1
ATOM 530 C C . HIS A 1 67 ? 21.723 0.656 -0.454 1.00 10.03 67 HIS X C 1
ATOM 531 O O . HIS A 1 67 ? 21.671 1.816 -0.066 1.00 10.70 67 HIS X O 1
ATOM 538 N N . ILE A 1 68 ? 22.553 -0.242 0.074 1.00 9.81 68 ILE X N 1
ATOM 539 C CA . ILE A 1 68 ? 23.460 0.093 1.186 1.00 9.46 68 ILE X CA 1
ATOM 540 C C . ILE A 1 68 ? 24.885 -0.277 0.806 1.00 7.60 68 ILE X C 1
ATOM 541 O O . ILE A 1 68 ? 25.134 -1.375 0.302 1.00 9.27 68 ILE X O 1
ATOM 546 N N . TYR A 1 69 ? 25.797 0.644 1.123 1.00 8.26 69 TYR X N 1
ATOM 547 C CA . TYR A 1 69 ? 27.215 0.530 0.854 1.00 8.58 69 TYR X CA 1
ATOM 548 C C . TYR A 1 69 ? 27.983 0.784 2.124 1.00 8.73 69 TYR X C 1
ATOM 549 O O . TYR A 1 69 ? 27.597 1.616 2.975 1.00 9.46 69 TYR X O 1
ATOM 558 N N . TRP A 1 70 ? 29.113 0.085 2.241 1.00 9.04 70 TRP X N 1
ATOM 559 C CA . TRP A 1 70 ? 29.989 0.205 3.406 1.00 9.49 70 TRP X CA 1
ATOM 560 C C . TRP A 1 70 ? 31.421 -0.079 3.018 1.00 9.17 70 TRP X C 1
ATOM 561 O O . TRP A 1 70 ? 31.715 -0.521 1.890 1.00 9.73 70 TRP X O 1
ATOM 572 N N . GLY A 1 71 ? 32.343 0.114 3.967 1.00 9.81 71 GLY X N 1
ATOM 573 C CA . GLY A 1 71 ? 33.771 -0.120 3.751 1.00 10.82 71 GLY X CA 1
ATOM 574 C C . GLY A 1 71 ? 34.328 -1.121 4.756 1.00 11.32 71 GLY X C 1
ATOM 575 O O . GLY A 1 71 ? 33.609 -1.558 5.655 1.00 12.17 71 GLY X O 1
ATOM 576 N N . LYS A 1 72 ? 35.614 -1.446 4.616 1.00 12.14 72 LYS X N 1
ATOM 577 C CA . LYS A 1 72 ? 36.296 -2.370 5.527 1.00 13.95 72 LYS X CA 1
ATOM 578 C C . LYS A 1 72 ? 36.413 -1.779 6.941 1.00 13.92 72 LYS X C 1
ATOM 579 O O . LYS A 1 72 ? 36.348 -2.513 7.938 1.00 15.36 72 LYS X O 1
ATOM 585 N N . GLU A 1 73 ? 36.645 -0.473 7.014 1.00 14.67 73 GLU X N 1
ATOM 586 C CA . GLU A 1 73 ? 36.745 0.181 8.316 1.00 17.04 73 GLU X CA 1
ATOM 587 C C . GLU A 1 73 ? 35.596 1.146 8.437 1.00 16.31 73 GLU X C 1
ATOM 588 O O . GLU A 1 73 ? 35.106 1.684 7.433 1.00 15.92 73 GLU X O 1
ATOM 594 N N . ASP A 1 74 ? 35.187 1.372 9.678 1.00 16.72 74 ASP X N 1
ATOM 595 C CA . ASP A 1 74 ? 34.073 2.263 9.974 1.00 16.16 74 ASP X CA 1
ATOM 596 C C . ASP A 1 74 ? 34.261 3.695 9.510 1.00 16.26 74 ASP X C 1
ATOM 597 O O . ASP A 1 74 ? 33.271 4.379 9.322 1.00 17.48 74 ASP X O 1
ATOM 602 N N . ASP A 1 75 ? 35.491 4.140 9.321 1.00 17.17 75 ASP X N 1
ATOM 603 C CA . ASP A 1 75 ? 35.723 5.523 8.944 1.00 17.71 75 ASP X CA 1
ATOM 604 C C . ASP A 1 75 ? 35.885 5.732 7.439 1.00 17.45 75 ASP X C 1
ATOM 605 O O . ASP A 1 75 ? 36.244 6.829 7.010 1.00 18.98 75 ASP X O 1
ATOM 610 N N . TYR A 1 76 ? 35.617 4.703 6.626 1.00 15.15 76 TYR X N 1
ATOM 611 C CA . TYR A 1 76 ? 35.890 4.854 5.199 1.00 15.14 76 TYR X CA 1
ATOM 612 C C . TYR A 1 76 ? 34.998 3.941 4.376 1.00 13.65 76 TYR X C 1
ATOM 613 O O . TYR A 1 76 ? 35.414 2.862 3.931 1.00 14.17 76 TYR X O 1
ATOM 622 N N . GLY A 1 77 ? 33.758 4.354 4.174 1.00 11.94 77 GLY X N 1
ATOM 623 C CA . GLY A 1 77 ? 32.788 3.448 3.575 1.00 10.69 77 GLY X CA 1
ATOM 624 C C . GLY A 1 77 ? 31.747 3.998 2.610 1.00 10.31 77 GLY X C 1
ATOM 625 O O . GLY A 1 77 ? 31.028 3.229 2.020 1.00 10.61 77 GLY X O 1
ATOM 626 N N . SER A 1 78 ? 31.650 5.318 2.455 1.00 9.92 78 SER X N 1
ATOM 627 C CA . SER A 1 78 ? 30.640 5.888 1.557 1.00 9.65 78 SER X CA 1
ATOM 628 C C . SER A 1 78 ? 31.131 5.880 0.108 1.00 9.68 78 SER X C 1
ATOM 629 O O . SER A 1 78 ? 32.314 5.657 -0.155 1.00 10.76 78 SER X O 1
ATOM 632 N N . ASN A 1 79 ? 30.212 6.120 -0.834 1.00 9.83 79 ASN X N 1
ATOM 633 C CA . ASN A 1 79 ? 30.555 6.315 -2.257 1.00 9.43 79 ASN X CA 1
ATOM 634 C C . ASN A 1 79 ? 30.918 7.788 -2.511 1.00 9.10 79 ASN X C 1
ATOM 635 O O . ASN A 1 79 ? 32.031 8.095 -2.964 1.00 11.07 79 ASN X O 1
ATOM 640 N N . HIS A 1 80 ? 29.977 8.693 -2.194 1.00 9.76 80 HIS X N 1
ATOM 641 C CA . HIS A 1 80 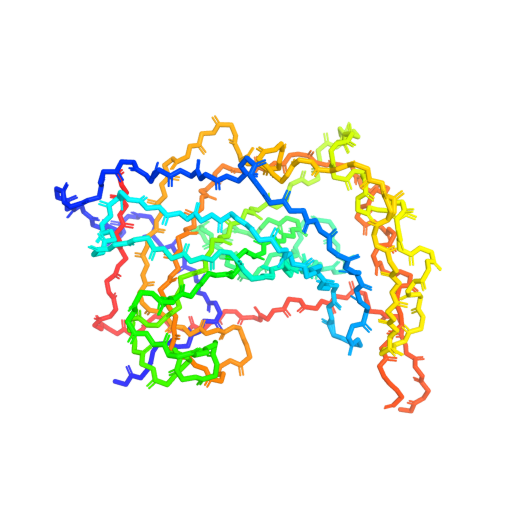? 30.243 10.113 -2.323 1.00 10.66 80 HIS X CA 1
ATOM 642 C C . HIS A 1 80 ? 31.126 10.616 -1.197 1.00 11.80 80 HIS X C 1
ATOM 643 O O . HIS A 1 80 ? 31.135 10.020 -0.111 1.00 11.85 80 HIS X O 1
ATOM 650 N N . LEU A 1 81 ? 31.858 11.684 -1.488 1.00 13.03 81 LEU X N 1
ATOM 651 C CA . LEU A 1 81 ? 32.640 12.374 -0.462 1.00 13.35 81 LEU X CA 1
ATOM 652 C C . LEU A 1 81 ? 32.206 13.816 -0.484 1.00 15.28 81 LEU X C 1
ATOM 653 O O . LEU A 1 81 ? 31.718 14.300 -1.498 1.00 15.76 81 LEU X O 1
ATOM 658 N N . ILE A 1 82 ? 32.433 14.515 0.622 1.00 16.04 82 ILE X N 1
ATOM 659 C CA . ILE A 1 82 ? 32.205 15.937 0.642 1.00 18.43 82 ILE X CA 1
ATOM 660 C C . ILE A 1 82 ? 33.479 16.581 1.161 1.00 19.19 82 ILE X C 1
ATOM 661 O O . ILE A 1 82 ? 33.931 16.273 2.266 1.00 18.97 82 ILE X O 1
ATOM 666 N N . ASP A 1 83 ? 34.083 17.416 0.327 1.00 19.86 83 ASP X N 1
ATOM 667 C CA . ASP A 1 83 ? 35.391 17.992 0.632 1.00 22.15 83 ASP X CA 1
ATOM 668 C C . ASP A 1 83 ? 36.401 16.934 1.082 1.00 22.00 83 ASP X C 1
ATOM 669 O O . ASP A 1 83 ? 37.169 17.131 2.042 1.00 24.11 83 ASP X O 1
ATOM 674 N N . VAL A 1 84 ? 36.416 15.827 0.345 1.00 20.42 84 VAL X N 1
ATOM 675 C CA . VAL A 1 84 ? 37.350 14.707 0.552 1.00 21.49 84 VAL X CA 1
ATOM 676 C C . VAL A 1 84 ? 37.151 13.996 1.907 1.00 20.93 84 VAL X C 1
ATOM 677 O O . VAL A 1 84 ? 38.003 13.209 2.345 1.00 22.92 84 VAL X O 1
ATOM 681 N N . TYR A 1 85 ? 35.998 14.228 2.535 1.00 19.60 85 TYR X N 1
ATOM 682 C CA . TYR A 1 85 ? 35.588 13.474 3.717 1.00 19.41 85 TYR X CA 1
ATOM 683 C C . TYR A 1 85 ? 34.702 12.326 3.294 1.00 16.97 85 TYR X C 1
ATOM 684 O O . TYR A 1 85 ? 33.689 12.526 2.625 1.00 16.75 85 TYR X O 1
ATOM 693 N N . LYS A 1 86 ? 35.088 11.117 3.703 1.00 16.25 86 LYS X N 1
ATOM 694 C CA A LYS A 1 86 ? 34.295 9.918 3.490 0.60 16.23 86 LYS X CA 1
ATOM 695 C CA B LYS A 1 86 ? 34.279 9.921 3.483 0.40 15.71 86 LYS X CA 1
ATOM 696 C C . LYS A 1 86 ? 33.546 9.596 4.773 1.00 15.28 86 LYS X C 1
ATOM 697 O O . LYS A 1 86 ? 34.109 9.724 5.860 1.00 17.99 86 LYS X O 1
ATOM 708 N N . TYR A 1 87 ? 32.282 9.224 4.658 1.00 12.81 87 TYR X N 1
ATOM 709 C CA . TYR A 1 87 ? 31.500 8.787 5.787 1.00 12.29 87 TYR X CA 1
ATOM 710 C C . TYR A 1 87 ? 31.623 7.270 5.954 1.00 11.67 87 TYR X C 1
ATOM 711 O O . TYR A 1 87 ? 32.310 6.609 5.177 1.00 11.45 87 TYR X O 1
ATOM 720 N N . SER A 1 88 ? 30.975 6.698 6.972 1.00 11.41 88 SER X N 1
ATOM 721 C CA . SER A 1 88 ? 31.101 5.274 7.269 1.00 11.35 88 SER X CA 1
ATOM 722 C C . SER A 1 88 ? 30.414 4.371 6.257 1.00 10.90 88 SER X C 1
ATOM 723 O O . SER A 1 88 ? 30.761 3.199 6.092 1.00 11.76 88 SER X O 1
ATOM 726 N N . GLY A 1 89 ? 29.405 4.914 5.589 1.00 10.36 89 GLY X N 1
ATOM 727 C CA . GLY A 1 89 ? 28.621 4.126 4.661 1.00 10.32 89 GLY X CA 1
ATOM 728 C C . GLY A 1 89 ? 27.628 5.048 3.991 1.00 8.62 89 GLY X C 1
ATOM 729 O O . GLY A 1 89 ? 27.602 6.265 4.253 1.00 9.69 89 GLY X O 1
ATOM 730 N N . GLU A 1 90 ? 26.821 4.477 3.121 1.00 8.27 90 GLU X N 1
ATOM 731 C CA . GLU A 1 90 ? 25.871 5.268 2.338 1.00 9.68 90 GLU X CA 1
ATOM 732 C C . GLU A 1 90 ? 24.645 4.459 1.960 1.00 9.14 90 GLU X C 1
ATOM 733 O O . GLU A 1 90 ? 24.761 3.331 1.469 1.00 9.01 90 GLU X O 1
ATOM 739 N N . ILE A 1 91 ? 23.489 5.036 2.190 1.00 9.76 91 ILE X N 1
ATOM 740 C CA . ILE A 1 91 ? 22.218 4.506 1.717 1.00 9.99 91 ILE X CA 1
ATOM 741 C C . ILE A 1 91 ? 21.859 5.292 0.477 1.00 9.48 91 ILE X C 1
ATOM 742 O O . ILE A 1 91 ? 22.005 6.519 0.432 1.00 10.23 91 ILE X O 1
ATOM 747 N N . ASN A 1 92 ? 21.414 4.605 -0.560 1.00 9.97 92 ASN X N 1
ATOM 748 C CA . ASN A 1 92 ? 20.817 5.262 -1.729 1.00 11.04 92 ASN X CA 1
ATOM 749 C C . ASN A 1 92 ? 19.355 4.871 -1.888 1.00 10.99 92 ASN X C 1
ATOM 750 O O . ASN A 1 92 ? 19.010 3.687 -1.809 1.00 12.25 92 ASN X O 1
ATOM 755 N N . LEU A 1 93 ? 18.507 5.860 -2.096 1.00 10.46 93 LEU X N 1
ATOM 756 C CA . LEU A 1 93 ? 17.071 5.640 -2.351 1.00 10.65 93 LEU X CA 1
ATOM 757 C C . LEU A 1 93 ? 16.831 6.019 -3.803 1.00 10.70 93 LEU X C 1
ATOM 758 O O . LEU A 1 93 ? 17.007 7.174 -4.192 1.00 10.64 93 LEU X O 1
ATOM 763 N N . VAL A 1 94 ? 16.497 5.013 -4.604 1.00 9.58 94 VAL X N 1
ATOM 764 C CA . VAL A 1 94 ? 16.290 5.184 -6.045 1.00 10.70 94 VAL X CA 1
ATOM 765 C C . VAL A 1 94 ? 14.832 5.488 -6.334 1.00 10.85 94 VAL X C 1
ATOM 766 O O . VAL A 1 94 ? 13.942 4.810 -5.840 1.00 11.69 94 VAL X O 1
ATOM 770 N N . HIS A 1 95 ? 14.612 6.521 -7.138 1.00 10.05 95 HIS X N 1
ATOM 771 C CA . HIS A 1 95 ? 13.257 6.935 -7.557 1.00 10.80 95 HIS X CA 1
ATOM 772 C C . HIS A 1 95 ? 13.266 7.107 -9.070 1.00 10.81 95 HIS X C 1
ATOM 773 O O . HIS A 1 95 ? 14.307 7.426 -9.690 1.00 12.50 95 HIS X O 1
ATOM 780 N N . TRP A 1 96 ? 12.093 6.930 -9.668 1.00 11.55 96 TRP X N 1
ATOM 781 C CA . TRP A 1 96 ? 11.994 7.021 -11.116 1.00 11.90 96 TRP X CA 1
ATOM 782 C C . TRP A 1 96 ? 10.746 7.780 -11.569 1.00 13.00 96 TRP X C 1
ATOM 783 O O . TRP A 1 96 ? 9.732 7.889 -10.840 1.00 13.33 96 TRP X O 1
ATOM 794 N N . ASN A 1 97 ? 10.835 8.284 -12.786 1.00 12.64 97 ASN X N 1
ATOM 795 C CA . ASN A 1 97 ? 9.828 9.177 -13.338 1.00 13.76 97 ASN X CA 1
ATOM 796 C C . ASN A 1 97 ? 8.706 8.349 -13.983 1.00 14.79 97 ASN X C 1
ATOM 797 O O . ASN A 1 97 ? 8.644 8.192 -15.207 1.00 16.04 97 ASN X O 1
ATOM 802 N N . LYS A 1 98 ? 7.836 7.795 -13.131 1.00 14.82 98 LYS X N 1
ATOM 803 C CA . LYS A 1 98 ? 6.674 7.007 -13.561 1.00 17.65 98 LYS X CA 1
ATOM 804 C C . LYS A 1 98 ? 5.639 7.855 -14.285 1.00 19.85 98 LYS X C 1
ATOM 805 O O . LYS A 1 98 ? 4.936 7.337 -15.149 1.00 22.11 98 LYS X O 1
ATOM 811 N N . LYS A 1 99 ? 5.557 9.151 -13.944 1.00 19.46 99 LYS X N 1
ATOM 812 C CA . LYS A 1 99 ? 4.634 10.061 -14.619 1.00 22.04 99 LYS X CA 1
ATOM 813 C C . LYS A 1 99 ? 4.932 10.045 -16.111 1.00 21.70 99 LYS X C 1
ATOM 814 O O . LYS A 1 99 ? 4.014 10.000 -16.932 1.00 23.63 99 LYS X O 1
ATOM 820 N N . LYS A 1 100 ? 6.223 10.053 -16.455 1.00 21.18 100 LYS X N 1
ATOM 821 C CA . LYS A 1 100 ? 6.618 10.220 -17.858 1.00 22.52 100 LYS X CA 1
ATOM 822 C C . LYS A 1 100 ? 6.879 8.889 -18.579 1.00 23.55 100 LYS X C 1
ATOM 823 O O . LYS A 1 100 ? 6.520 8.738 -19.751 1.00 25.39 100 LYS X O 1
ATOM 829 N N . TYR A 1 101 ? 7.474 7.926 -17.879 1.00 23.28 101 TYR X N 1
ATOM 830 C CA . TYR A 1 101 ? 7.887 6.657 -18.495 1.00 24.90 101 TYR X CA 1
ATOM 831 C C . TYR A 1 101 ? 7.091 5.425 -18.012 1.00 26.68 101 TYR X C 1
ATOM 832 O O . TYR A 1 101 ? 6.462 5.455 -16.956 1.00 27.46 101 TYR X O 1
ATOM 841 N N . SER A 1 102 ? 7.118 4.340 -18.787 1.00 28.79 102 SER X N 1
ATOM 842 C CA . SER A 1 102 ? 6.259 3.157 -18.516 1.00 29.97 102 SER X CA 1
ATOM 843 C C . SER A 1 102 ? 6.755 2.215 -17.411 1.00 28.91 102 SER X C 1
ATOM 844 O O . SER A 1 102 ? 5.965 1.586 -16.706 1.00 29.48 102 SER X O 1
ATOM 847 N N . SER A 1 103 ? 8.072 2.124 -17.268 1.00 27.22 103 SER X N 1
ATOM 848 C CA A SER A 1 103 ? 8.698 1.255 -16.284 0.50 26.00 103 SER X CA 1
ATOM 849 C CA B SER A 1 103 ? 8.691 1.252 -16.292 0.50 26.53 103 SER X CA 1
ATOM 850 C C . SER A 1 103 ? 9.999 1.902 -15.876 1.00 24.89 103 SER X C 1
ATOM 851 O O . SER A 1 103 ? 10.439 2.876 -16.503 1.00 25.35 103 SER X O 1
ATOM 856 N N . TYR A 1 104 ? 10.606 1.363 -14.833 1.00 24.26 104 TYR X N 1
ATOM 857 C CA . TYR A 1 104 ? 11.916 1.764 -14.402 1.00 23.74 104 TYR X CA 1
ATOM 858 C C . TYR A 1 104 ? 12.903 1.537 -15.553 1.00 24.77 104 TYR X C 1
ATOM 859 O O . TYR A 1 104 ? 13.838 2.315 -15.713 1.00 23.62 104 TYR X O 1
ATOM 868 N N . GLU A 1 105 ? 12.689 0.492 -16.354 1.00 25.80 105 GLU X N 1
ATOM 869 C CA . GLU A 1 105 ? 13.617 0.190 -17.458 1.00 26.80 105 GLU X CA 1
ATOM 870 C C . GLU A 1 105 ? 13.603 1.247 -18.548 1.00 27.30 105 GLU X C 1
ATOM 871 O O . GLU A 1 105 ? 14.649 1.555 -19.114 1.00 27.48 105 GLU X O 1
ATOM 877 N N . GLU A 1 106 ? 12.430 1.788 -18.851 1.00 26.68 106 GLU X N 1
ATOM 878 C CA . GLU A 1 106 ? 12.328 2.906 -19.791 1.00 26.78 106 GLU X CA 1
ATOM 879 C C . GLU A 1 106 ? 12.918 4.184 -19.169 1.00 24.66 106 GLU X C 1
ATOM 880 O O . GLU A 1 106 ? 13.689 4.904 -19.804 1.00 24.35 106 GLU X O 1
ATOM 886 N N . ALA A 1 107 ? 12.569 4.444 -17.915 1.00 22.12 107 ALA X N 1
ATOM 887 C CA . ALA A 1 107 ? 13.067 5.633 -17.225 1.00 20.76 107 ALA X CA 1
ATOM 888 C C . ALA A 1 107 ? 14.602 5.694 -17.227 1.00 20.82 107 ALA X C 1
ATOM 889 O O . ALA A 1 107 ? 15.168 6.765 -17.486 1.00 20.90 107 ALA X O 1
ATOM 891 N N . LYS A 1 108 ? 15.254 4.544 -17.021 1.00 20.27 108 LYS X N 1
ATOM 892 C CA . LYS A 1 108 ? 16.725 4.432 -16.981 1.00 20.79 108 LYS X CA 1
ATOM 893 C C . LYS A 1 108 ? 17.392 4.944 -18.250 1.00 20.61 108 LYS X C 1
ATOM 894 O O . LYS A 1 108 ? 18.580 5.246 -18.234 1.00 21.57 108 LYS X O 1
ATOM 900 N N . LYS A 1 109 ? 16.647 4.986 -19.357 1.00 20.98 109 LYS X N 1
ATOM 901 C CA . LYS A 1 109 ? 17.218 5.361 -20.659 1.00 22.16 109 LYS X CA 1
ATOM 902 C C . LYS A 1 109 ? 17.315 6.877 -20.893 1.00 22.04 109 LYS X C 1
ATOM 903 O O . LYS A 1 109 ? 17.803 7.309 -21.935 1.00 24.20 109 LYS X O 1
ATOM 909 N N . HIS A 1 110 ? 16.875 7.675 -19.920 1.00 21.00 110 HIS X N 1
ATOM 910 C CA . HIS A 1 110 ? 16.788 9.139 -20.084 1.00 21.87 110 HIS X CA 1
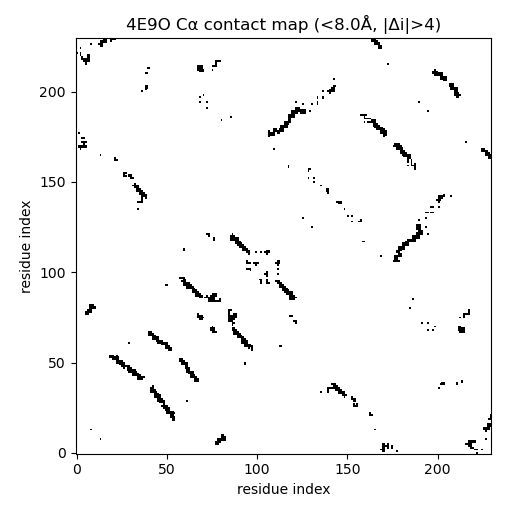ATOM 911 C C . HIS A 1 110 ? 17.364 9.885 -18.888 1.00 21.14 110 HIS X C 1
ATOM 912 O O . HIS A 1 110 ? 17.226 9.444 -17.766 1.00 20.07 110 HIS X O 1
ATOM 919 N N . ASP A 1 111 ? 17.975 11.047 -19.136 1.00 22.58 111 ASP X N 1
ATOM 920 C CA . ASP A 1 111 ? 18.626 11.778 -18.035 1.00 22.01 111 ASP X CA 1
ATOM 921 C C . ASP A 1 111 ? 17.649 12.454 -17.081 1.00 21.21 111 ASP X C 1
ATOM 922 O O . ASP A 1 111 ? 18.079 13.001 -16.063 1.00 21.28 111 ASP X O 1
ATOM 927 N N . ASP A 1 112 ? 16.350 12.407 -17.401 1.00 20.59 112 ASP X N 1
ATOM 928 C CA . ASP A 1 112 ? 15.315 12.841 -16.442 1.00 19.27 112 ASP X CA 1
ATOM 929 C C . ASP A 1 112 ? 14.525 11.681 -15.836 1.00 17.72 112 ASP X C 1
ATOM 930 O O . ASP A 1 112 ? 13.457 11.876 -15.234 1.00 17.90 112 ASP X O 1
ATOM 935 N N . GLY A 1 113 ? 15.052 10.479 -16.014 1.00 16.58 113 GLY X N 1
ATOM 936 C CA . GLY A 1 113 ? 14.388 9.261 -15.559 1.00 15.45 113 GLY X CA 1
ATOM 937 C C . GLY A 1 113 ? 14.564 8.923 -14.099 1.00 13.95 113 GLY X C 1
ATOM 938 O O . GLY A 1 113 ? 13.639 8.456 -13.467 1.00 13.83 113 GLY X O 1
ATOM 939 N N . LEU A 1 114 ? 15.777 9.110 -13.559 1.00 13.17 114 LEU X N 1
ATOM 940 C CA . LEU A 1 114 ? 16.112 8.633 -12.219 1.00 12.75 114 LEU X CA 1
ATOM 941 C C . LEU A 1 114 ? 16.606 9.752 -11.311 1.00 12.40 114 LEU X C 1
ATOM 942 O O . LEU A 1 114 ? 17.380 10.617 -11.722 1.00 13.04 114 LEU X O 1
ATOM 947 N N . ILE A 1 115 ? 16.163 9.683 -10.063 1.00 11.92 115 ILE X N 1
ATOM 948 C CA . ILE A 1 115 ? 16.703 10.558 -9.021 1.00 12.38 115 ILE X CA 1
ATOM 949 C C . ILE A 1 115 ? 17.038 9.668 -7.829 1.00 11.31 115 ILE X C 1
ATOM 950 O O . ILE A 1 115 ? 16.228 8.854 -7.354 1.00 12.33 115 ILE X O 1
ATOM 955 N N . ILE A 1 116 ? 18.285 9.790 -7.392 1.00 11.09 116 ILE X N 1
ATOM 956 C CA . ILE A 1 116 ? 18.789 8.971 -6.304 1.00 10.56 116 ILE X CA 1
ATOM 957 C C . ILE A 1 116 ? 19.172 9.869 -5.144 1.00 11.30 116 ILE X C 1
ATOM 958 O O . ILE A 1 116 ? 19.934 10.812 -5.316 1.00 11.26 116 ILE X O 1
ATOM 963 N N . ILE A 1 117 ? 18.586 9.582 -3.981 1.00 11.12 117 ILE X N 1
ATOM 964 C CA . ILE A 1 117 ? 18.905 10.255 -2.724 1.00 11.36 117 ILE X CA 1
ATOM 965 C C . ILE A 1 117 ? 20.010 9.506 -2.008 1.00 10.66 117 ILE X C 1
ATOM 966 O O . ILE A 1 117 ? 19.934 8.283 -1.908 1.00 10.77 117 ILE X O 1
ATOM 971 N N . SER A 1 118 ? 21.026 10.229 -1.554 1.00 11.30 118 SER X N 1
ATOM 972 C CA A SER A 1 118 ? 22.070 9.675 -0.715 0.50 12.04 118 SER X CA 1
ATOM 973 C CA B SER A 1 118 ? 22.096 9.706 -0.693 0.50 11.31 118 SER X CA 1
ATOM 974 C C . SER A 1 118 ? 21.937 10.143 0.737 1.00 11.69 118 SER X C 1
ATOM 975 O O . SER A 1 118 ? 21.848 11.358 1.011 1.00 12.22 118 SER X O 1
ATOM 980 N N . ILE A 1 119 ? 21.924 9.172 1.640 1.00 11.17 119 ILE X N 1
ATOM 981 C CA . ILE A 1 119 ? 21.899 9.401 3.084 1.00 11.46 119 ILE X CA 1
ATOM 982 C C . ILE A 1 119 ? 23.183 8.756 3.584 1.00 10.40 119 ILE X C 1
ATOM 983 O O . ILE A 1 119 ? 23.351 7.530 3.448 1.00 12.18 119 ILE X O 1
ATOM 988 N N . PHE A 1 120 ? 24.068 9.543 4.174 1.00 10.72 120 PHE X N 1
ATOM 989 C CA . PHE A 1 120 ? 25.303 8.981 4.734 1.00 10.54 120 PHE X CA 1
ATOM 990 C C . PHE A 1 120 ? 25.080 8.342 6.085 1.00 10.84 120 PHE X C 1
ATOM 991 O O . PHE A 1 120 ? 24.258 8.792 6.901 1.00 11.04 120 PHE X O 1
ATOM 999 N N . LEU A 1 121 ? 25.839 7.279 6.311 1.00 10.39 121 LEU X N 1
ATOM 1000 C CA . LEU A 1 121 ? 25.935 6.657 7.633 1.00 10.91 121 LEU X CA 1
ATOM 1001 C C . LEU A 1 121 ? 27.189 7.106 8.338 1.00 11.01 121 LEU X C 1
ATOM 1002 O O . LEU A 1 121 ? 28.258 7.132 7.710 1.00 12.71 121 LEU X O 1
ATOM 1007 N N . GLN A 1 122 ? 27.071 7.452 9.623 1.00 11.84 122 GLN X N 1
ATOM 1008 C CA A GLN A 1 122 ? 28.211 7.837 10.448 0.70 12.44 122 GLN X CA 1
ATOM 1009 C CA B GLN A 1 122 ? 28.221 7.818 10.432 0.30 12.28 122 GLN X CA 1
ATOM 1010 C C . GLN A 1 122 ? 28.246 6.966 11.691 1.00 13.34 122 GLN X C 1
ATOM 1011 O O . GLN A 1 122 ? 27.311 7.004 12.516 1.00 13.64 122 GLN X O 1
ATOM 1022 N N . VAL A 1 123 ? 29.304 6.184 11.853 1.00 12.75 123 VAL X N 1
ATOM 1023 C CA . VAL A 1 123 ? 29.434 5.417 13.072 1.00 13.82 123 VAL X CA 1
ATOM 1024 C C . VAL A 1 123 ? 29.818 6.353 14.214 1.00 15.61 123 VAL X C 1
ATOM 1025 O O . VAL A 1 123 ? 30.833 7.042 14.136 1.00 17.08 123 VAL X O 1
ATOM 1029 N N . LEU A 1 124 ? 29.004 6.381 15.263 1.00 16.55 124 LEU X N 1
ATOM 1030 C CA . LEU A 1 124 ? 29.196 7.304 16.380 1.00 19.39 124 LEU X CA 1
ATOM 1031 C C . LEU A 1 124 ? 28.755 6.685 17.703 1.00 20.84 124 LEU X C 1
ATOM 1032 O O . LEU A 1 124 ? 28.274 7.387 18.599 1.00 23.03 124 LEU X O 1
ATOM 1037 N N . ASP A 1 125 ? 28.925 5.371 17.850 1.00 21.36 125 ASP X N 1
ATOM 1038 C CA . ASP A 1 125 ? 28.636 4.735 19.172 1.00 23.16 125 ASP X CA 1
ATOM 1039 C C . ASP A 1 125 ? 27.185 4.967 19.644 1.00 23.55 125 ASP X C 1
ATOM 1040 O O . ASP A 1 125 ? 26.904 5.099 20.836 1.00 25.11 125 ASP X O 1
ATOM 1045 N N . HIS A 1 126 ? 26.277 5.004 18.681 1.00 22.74 126 HIS X N 1
ATOM 1046 C CA . HIS A 1 126 ? 24.874 5.263 18.935 1.00 23.00 126 HIS X CA 1
ATOM 1047 C C . HIS A 1 126 ? 24.091 4.174 18.237 1.00 20.16 126 HIS X C 1
ATOM 1048 O O . HIS A 1 126 ? 24.036 4.154 17.023 1.00 20.50 126 HIS X O 1
ATOM 1055 N N . LYS A 1 127 ? 23.467 3.261 18.984 1.00 20.36 127 LYS X N 1
ATOM 1056 C CA A LYS A 1 127 ? 22.646 2.233 18.354 0.50 19.20 127 LYS X CA 1
ATOM 1057 C CA B LYS A 1 127 ? 22.662 2.247 18.310 0.50 19.38 127 LYS X CA 1
ATOM 1058 C C . LYS A 1 127 ? 21.393 2.897 17.780 1.00 18.69 127 LYS X C 1
ATOM 1059 O O . LYS A 1 127 ? 20.609 3.474 18.526 1.00 20.48 127 LYS X O 1
ATOM 1070 N N . ASN A 1 128 ? 21.240 2.839 16.468 1.00 16.00 128 ASN X N 1
ATOM 1071 C CA . ASN A 1 128 ? 20.126 3.456 15.749 1.00 15.95 128 ASN X CA 1
ATOM 1072 C C . ASN A 1 128 ? 18.990 2.455 15.596 1.00 15.62 128 ASN X C 1
ATOM 1073 O O . ASN A 1 128 ? 19.120 1.475 14.863 1.00 14.35 128 ASN X O 1
ATOM 1078 N N . VAL A 1 129 ? 17.888 2.692 16.304 1.00 16.56 129 VAL X N 1
ATOM 1079 C CA . VAL A 1 129 ? 16.798 1.719 16.397 1.00 17.57 129 VAL X CA 1
ATOM 1080 C C . VAL A 1 129 ? 16.076 1.548 15.049 1.00 17.27 129 VAL X C 1
ATOM 1081 O O . VAL A 1 129 ? 15.523 0.482 14.785 1.00 18.33 129 VAL X O 1
ATOM 1085 N N . TYR A 1 130 ? 16.118 2.567 14.191 1.00 15.60 130 TYR X N 1
ATOM 1086 C CA . TYR A 1 130 ? 15.448 2.538 12.900 1.00 15.34 130 TYR X CA 1
ATOM 1087 C C . TYR A 1 130 ? 16.313 1.748 11.925 1.00 15.04 130 TYR X C 1
ATOM 1088 O O . TYR A 1 130 ? 15.813 0.868 11.200 1.00 17.17 130 TYR X O 1
ATOM 1097 N N . PHE A 1 131 ? 17.612 2.029 11.911 1.00 13.69 131 PHE X N 1
ATOM 1098 C CA . PHE A 1 131 ? 18.543 1.265 11.091 1.00 12.42 131 PHE X CA 1
ATOM 1099 C C . PHE A 1 131 ? 18.601 -0.204 11.545 1.00 12.28 131 PHE X C 1
ATOM 1100 O O . PHE A 1 131 ? 18.818 -1.102 10.730 1.00 12.82 131 PHE X O 1
ATOM 1108 N N . GLN A 1 132 ? 18.429 -0.449 12.843 1.00 12.86 132 GLN X N 1
ATOM 1109 C CA . GLN A 1 132 ? 18.444 -1.819 13.374 1.00 13.45 132 GLN X CA 1
ATOM 1110 C C . GLN A 1 132 ? 17.396 -2.702 12.693 1.00 14.44 132 GLN X C 1
ATOM 1111 O O . GLN A 1 132 ? 17.621 -3.909 12.607 1.00 15.43 132 GLN X O 1
ATOM 1117 N N . LYS A 1 133 ? 16.291 -2.121 12.201 1.00 13.44 133 LYS X N 1
ATOM 1118 C CA A LYS A 1 133 ? 15.245 -2.879 11.492 0.50 14.38 133 LYS X CA 1
ATOM 1119 C CA B LYS A 1 133 ? 15.258 -2.922 11.531 0.50 14.41 133 LYS X CA 1
ATOM 1120 C C . LYS A 1 133 ? 15.877 -3.614 10.310 1.00 13.28 133 LYS X C 1
ATOM 1121 O O . LYS A 1 133 ? 15.551 -4.774 10.024 1.00 14.92 133 LYS X O 1
ATOM 1132 N N . ILE A 1 134 ? 16.792 -2.921 9.622 1.00 12.75 134 ILE X N 1
ATOM 1133 C CA . ILE A 1 134 ? 17.500 -3.506 8.496 1.00 12.56 134 ILE X CA 1
ATOM 1134 C C . ILE A 1 134 ? 18.544 -4.533 8.945 1.00 12.10 134 ILE X C 1
ATOM 1135 O O . ILE A 1 134 ? 18.612 -5.640 8.398 1.00 12.56 134 ILE X O 1
ATOM 1140 N N . VAL A 1 135 ? 19.353 -4.159 9.943 1.00 13.31 135 VAL X N 1
ATOM 1141 C CA . VAL A 1 135 ? 20.384 -5.038 10.488 1.00 13.71 135 VAL X CA 1
ATOM 1142 C C . VAL A 1 135 ? 19.803 -6.395 10.876 1.00 14.34 135 VAL X C 1
ATOM 1143 O O . VAL A 1 135 ? 20.404 -7.440 10.596 1.00 15.29 135 VAL X O 1
ATOM 1147 N N A ASN A 1 136 ? 18.617 -6.350 11.496 0.50 15.07 136 ASN X N 1
ATOM 1148 N N B ASN A 1 136 ? 18.652 -6.399 11.524 0.50 15.55 136 ASN X N 1
ATOM 1149 C CA A ASN A 1 136 ? 17.903 -7.537 12.016 0.50 16.07 136 ASN X CA 1
ATOM 1150 C CA B ASN A 1 136 ? 18.124 -7.668 12.001 0.50 16.99 136 ASN X CA 1
ATOM 1151 C C A ASN A 1 136 ? 17.232 -8.414 10.959 0.50 16.14 136 ASN X C 1
ATOM 1152 C C B ASN A 1 136 ? 17.797 -8.633 10.863 0.50 17.18 136 ASN X C 1
ATOM 1153 O O A ASN A 1 136 ? 16.534 -9.386 11.282 0.50 16.08 136 ASN X O 1
ATOM 1154 O O B ASN A 1 136 ? 17.915 -9.859 11.023 0.50 18.14 136 ASN X O 1
ATOM 1163 N N . GLN A 1 137 ? 17.468 -8.076 9.695 1.00 15.91 137 GLN X N 1
ATOM 1164 C CA . GLN A 1 137 ? 17.022 -8.892 8.560 1.00 17.37 137 GLN X CA 1
ATOM 1165 C C . GLN A 1 137 ? 18.233 -9.555 7.861 1.00 18.18 137 GLN X C 1
ATOM 1166 O O . GLN A 1 137 ? 18.068 -10.431 6.985 1.00 18.99 137 GLN X O 1
ATOM 1172 N N . LEU A 1 138 ? 19.450 -9.182 8.229 1.00 17.69 138 LEU X N 1
ATOM 1173 C CA . LEU A 1 138 ? 20.615 -9.634 7.470 1.00 17.03 138 LEU X CA 1
ATOM 1174 C C . LEU A 1 138 ? 20.903 -11.132 7.599 1.00 18.14 138 LEU X C 1
ATOM 1175 O O . LEU A 1 138 ? 21.486 -11.732 6.678 1.00 17.17 138 LEU X O 1
ATOM 1180 N N . ASP A 1 139 ? 20.486 -11.739 8.713 1.00 19.34 139 ASP X N 1
ATOM 1181 C CA A ASP A 1 139 ? 20.747 -13.161 8.939 0.50 20.57 139 ASP X CA 1
ATOM 1182 C CA B ASP A 1 139 ? 20.727 -13.160 8.955 0.50 20.68 139 ASP X CA 1
ATOM 1183 C C . ASP A 1 139 ? 20.082 -14.022 7.867 1.00 20.76 139 ASP X C 1
ATOM 1184 O O . ASP A 1 139 ? 20.557 -15.125 7.568 1.00 21.75 139 ASP X O 1
ATOM 1193 N N . SER A 1 140 ? 19.006 -13.510 7.284 1.00 19.40 140 SER X N 1
ATOM 1194 C CA A SER A 1 140 ? 18.238 -14.219 6.256 0.50 19.56 140 SER X CA 1
ATOM 1195 C CA B SER A 1 140 ? 18.242 -14.217 6.253 0.50 19.52 140 SER X CA 1
ATOM 1196 C C . SER A 1 140 ? 18.828 -14.156 4.841 1.00 18.47 140 SER X C 1
ATOM 1197 O O . SER A 1 140 ? 18.395 -14.894 3.953 1.00 20.22 140 SER X O 1
ATOM 1202 N N . ILE A 1 141 ? 19.803 -13.287 4.630 1.00 16.36 141 ILE X N 1
ATOM 1203 C CA . ILE A 1 141 ? 20.367 -13.070 3.298 1.00 14.30 141 ILE X CA 1
ATOM 1204 C C . ILE A 1 141 ? 21.899 -13.179 3.312 1.00 13.18 141 ILE X C 1
ATOM 1205 O O . ILE A 1 141 ? 22.590 -12.488 2.575 1.00 13.35 141 ILE X O 1
ATOM 1210 N N . ARG A 1 142 ? 22.404 -14.119 4.101 1.00 14.68 142 ARG X N 1
ATOM 1211 C CA . ARG A 1 142 ? 23.842 -14.276 4.262 1.00 15.90 142 ARG X CA 1
ATOM 1212 C C . ARG A 1 142 ? 24.519 -14.667 2.935 1.00 16.08 142 ARG X C 1
ATOM 1213 O O . ARG A 1 142 ? 25.498 -14.039 2.540 1.00 15.93 142 ARG X O 1
ATOM 1221 N N . SER A 1 143 ? 24.007 -15.699 2.253 1.00 16.70 143 SER X N 1
ATOM 1222 C CA . SER A 1 143 ? 24.601 -16.106 0.979 1.00 18.03 143 SER X CA 1
ATOM 1223 C C . SER A 1 143 ? 24.293 -15.113 -0.129 1.00 17.15 143 SER X C 1
ATOM 1224 O O . SER A 1 143 ? 23.344 -14.321 -0.041 1.00 16.07 143 SER X O 1
ATOM 1227 N N . ALA A 1 144 ? 25.129 -15.115 -1.167 1.00 17.23 144 ALA X N 1
ATOM 1228 C CA . ALA A 1 144 ? 24.934 -14.221 -2.285 1.00 15.90 144 ALA X CA 1
ATOM 1229 C C . ALA A 1 144 ? 23.720 -14.663 -3.078 1.00 14.85 144 ALA X C 1
ATOM 1230 O O . ALA A 1 144 ? 23.405 -15.838 -3.151 1.00 15.93 144 ALA X O 1
ATOM 1232 N N . ASN A 1 145 ? 23.098 -13.665 -3.697 1.00 13.79 145 ASN X N 1
ATOM 1233 C CA . ASN A 1 145 ? 21.905 -13.842 -4.504 1.00 14.65 145 ASN X CA 1
ATOM 1234 C C . ASN A 1 145 ? 20.759 -14.505 -3.725 1.00 13.62 145 ASN X C 1
ATOM 1235 O O . ASN A 1 145 ? 20.171 -15.500 -4.154 1.00 14.28 145 ASN X O 1
ATOM 1240 N N . THR A 1 146 ? 20.468 -13.909 -2.577 1.00 13.03 146 THR X N 1
ATOM 1241 C CA . THR A 1 146 ? 19.406 -14.383 -1.708 1.00 13.71 146 THR X CA 1
ATOM 1242 C C . THR A 1 146 ? 18.349 -13.295 -1.586 1.00 12.79 146 THR X C 1
ATOM 1243 O O . THR A 1 146 ? 18.598 -12.121 -1.853 1.00 13.05 146 THR X O 1
ATOM 1247 N N . SER A 1 147 ? 17.156 -13.725 -1.172 1.00 13.60 147 SER X N 1
ATOM 1248 C CA . SER A 1 147 ? 16.020 -12.832 -1.005 1.00 14.22 147 SER X CA 1
ATOM 1249 C C . SER A 1 147 ? 15.219 -13.314 0.210 1.00 13.28 147 SER X C 1
ATOM 1250 O O . SER A 1 147 ? 15.137 -14.511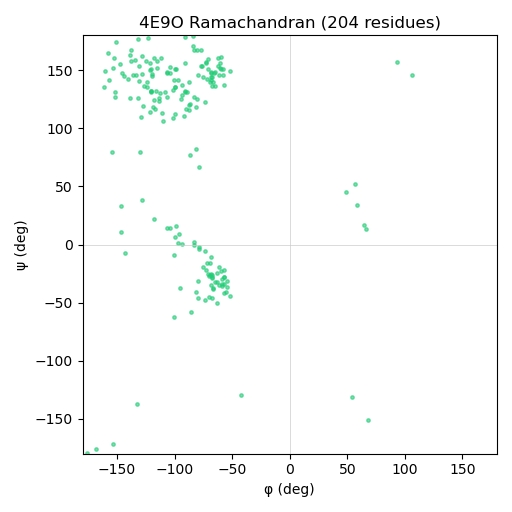 0.506 1.00 14.61 147 SER X O 1
ATOM 1253 N N . ALA A 1 148 ? 14.659 -12.351 0.937 1.00 12.79 148 ALA X N 1
ATOM 1254 C CA . ALA A 1 148 ? 13.760 -12.663 2.050 1.00 12.91 148 ALA X CA 1
ATOM 1255 C C . ALA A 1 148 ? 12.666 -11.621 2.171 1.00 11.94 148 ALA X C 1
ATOM 1256 O O . ALA A 1 148 ? 12.927 -10.474 1.930 1.00 11.03 148 ALA X O 1
ATOM 1258 N N . PRO A 1 149 ? 11.468 -12.013 2.605 1.00 13.69 149 PRO X N 1
ATOM 1259 C CA . PRO A 1 149 ? 10.461 -11.021 2.977 1.00 14.82 149 PRO X CA 1
ATOM 1260 C C . PRO A 1 149 ? 10.977 -10.089 4.055 1.00 15.09 149 PRO X C 1
ATOM 1261 O O . PRO A 1 149 ? 11.650 -10.523 4.999 1.00 15.85 149 PRO X O 1
ATOM 1265 N N . PHE A 1 150 ? 10.701 -8.802 3.910 1.00 14.81 150 PHE X N 1
ATOM 1266 C CA . PHE A 1 150 ? 10.974 -7.840 4.978 1.00 15.51 150 PHE X CA 1
ATOM 1267 C C . PHE A 1 150 ? 9.723 -7.782 5.850 1.00 17.22 150 PHE X C 1
ATOM 1268 O O . PHE A 1 150 ? 8.800 -7.055 5.536 1.00 18.33 150 PHE X O 1
ATOM 1276 N N A ASP A 1 151 ? 9.572 -8.589 6.909 0.50 18.81 151 ASP X N 1
ATOM 1277 N N B ASP A 1 151 ? 9.813 -8.523 6.959 0.50 19.02 151 ASP X N 1
ATOM 1278 C CA A ASP A 1 151 ? 8.265 -8.624 7.631 0.50 20.04 151 ASP X CA 1
ATOM 1279 C CA B ASP A 1 151 ? 8.685 -8.904 7.789 0.50 20.32 151 ASP X CA 1
ATOM 1280 C C A ASP A 1 151 ? 8.025 -7.459 8.583 0.50 19.90 151 ASP X C 1
ATOM 1281 C C B ASP A 1 151 ? 8.642 -8.176 9.134 0.50 20.34 151 ASP X C 1
ATOM 1282 O O A ASP A 1 151 ? 6.877 -7.065 8.833 0.50 20.26 151 ASP X O 1
ATOM 1283 O O B ASP A 1 151 ? 8.169 -8.714 10.128 0.50 21.59 151 ASP X O 1
ATOM 1292 N N . SER A 1 152 ? 9.111 -6.935 9.128 1.00 19.02 152 SER X N 1
ATOM 1293 C CA A SER A 1 152 ? 9.001 -5.963 10.216 0.50 19.92 152 SER X CA 1
ATOM 1294 C CA B SER A 1 152 ? 8.931 -6.006 10.233 0.50 20.15 152 SER X CA 1
ATOM 1295 C C . SER A 1 152 ? 8.357 -4.698 9.697 1.00 19.73 152 SER X C 1
ATOM 1296 O O . SER A 1 152 ? 8.637 -4.309 8.565 1.00 19.80 152 SER X O 1
ATOM 1301 N N . VAL A 1 153 ? 7.532 -4.037 10.518 1.00 21.10 153 VAL X N 1
ATOM 1302 C CA . VAL A 1 153 ? 7.009 -2.712 10.176 1.00 21.78 153 VAL X CA 1
ATOM 1303 C C . VAL A 1 153 ? 8.213 -1.766 10.124 1.00 20.69 153 VAL X C 1
ATOM 1304 O O . VAL A 1 153 ? 9.111 -1.823 10.968 1.00 21.15 153 VAL X O 1
ATOM 1308 N N . PHE A 1 154 ? 8.247 -0.922 9.114 1.00 19.55 154 PHE X N 1
ATOM 1309 C CA . PHE A 1 154 ? 9.407 -0.075 8.910 1.00 17.77 154 PHE X CA 1
ATOM 1310 C C . PHE A 1 154 ? 8.942 1.169 8.210 1.00 18.33 154 PHE X C 1
ATOM 1311 O O . PHE A 1 154 ? 8.254 1.092 7.189 1.00 19.27 154 PHE X O 1
ATOM 1319 N N . TYR A 1 155 ? 9.293 2.317 8.791 1.00 16.55 155 TYR X N 1
ATOM 1320 C CA . TYR A 1 155 ? 8.929 3.600 8.213 1.00 16.52 155 TYR X CA 1
ATOM 1321 C C . TYR A 1 155 ? 10.177 4.260 7.678 1.00 14.80 155 TYR X C 1
ATOM 1322 O O . TYR A 1 155 ? 11.043 4.717 8.414 1.00 13.53 155 TYR X O 1
ATOM 1331 N N . LEU A 1 156 ? 10.303 4.269 6.362 1.00 13.33 156 LEU X N 1
ATOM 1332 C CA . LEU A 1 156 ? 11.512 4.748 5.719 1.00 13.44 156 LEU X CA 1
ATOM 1333 C C . LEU A 1 156 ? 11.889 6.187 6.095 1.00 12.23 156 LEU X C 1
ATOM 1334 O O . LEU A 1 156 ? 13.072 6.516 6.186 1.00 12.42 156 LEU X O 1
ATOM 1339 N N . ASP A 1 157 ? 10.882 7.030 6.312 1.00 13.68 157 ASP X N 1
ATOM 1340 C CA . ASP A 1 157 ? 11.186 8.406 6.709 1.00 13.67 157 ASP X CA 1
ATOM 1341 C C . ASP A 1 157 ? 11.942 8.535 8.032 1.00 14.07 157 ASP X C 1
ATOM 1342 O O . ASP A 1 157 ? 12.574 9.567 8.271 1.00 12.76 157 ASP X O 1
ATOM 1347 N N . ASN A 1 158 ? 11.905 7.492 8.859 1.00 13.14 158 ASN X N 1
ATOM 1348 C CA . ASN A 1 158 ? 12.736 7.475 10.061 1.00 14.14 158 ASN X CA 1
ATOM 1349 C C . ASN A 1 158 ? 14.230 7.357 9.802 1.00 13.52 158 ASN X C 1
ATOM 1350 O O . ASN A 1 158 ? 15.007 7.543 10.755 1.00 15.20 158 ASN X O 1
ATOM 1355 N N . LEU A 1 159 ? 14.647 7.063 8.560 1.00 12.72 159 LEU X N 1
ATOM 1356 C CA . LEU A 1 159 ? 16.072 7.071 8.212 1.00 13.76 159 LEU X CA 1
ATOM 1357 C C . LEU A 1 159 ? 16.486 8.386 7.565 1.00 13.63 159 LEU X C 1
ATOM 1358 O O . LEU A 1 159 ? 17.641 8.541 7.179 1.00 13.93 159 LEU X O 1
ATOM 1363 N N . LEU A 1 160 ? 15.568 9.341 7.424 1.00 13.68 160 LEU X N 1
ATOM 1364 C CA . LEU A 1 160 ? 15.946 10.644 6.890 1.00 13.89 160 LEU X CA 1
ATOM 1365 C C . LEU A 1 160 ? 16.839 11.371 7.889 1.00 13.74 160 LEU X C 1
ATOM 1366 O O . LEU A 1 160 ? 16.625 11.288 9.108 1.00 14.52 160 LEU X O 1
ATOM 1371 N N . PRO A 1 161 ? 17.844 12.082 7.391 1.00 13.11 161 PRO X N 1
ATOM 1372 C CA . PRO A 1 161 ? 18.676 12.909 8.242 1.00 14.21 161 PRO X CA 1
ATOM 1373 C C . PRO A 1 161 ? 17.885 13.977 8.970 1.00 13.82 161 PRO X C 1
ATOM 1374 O O . PRO A 1 161 ? 16.739 14.279 8.616 1.00 14.53 161 PRO X O 1
ATOM 1378 N N . SER A 1 162 ? 18.479 14.510 10.020 1.00 13.43 162 SER X N 1
ATOM 1379 C CA . SER A 1 162 ? 17.837 15.526 10.813 1.00 13.20 162 SER X CA 1
ATOM 1380 C C . SER A 1 162 ? 17.647 16.853 10.076 1.00 13.00 162 SER X C 1
ATOM 1381 O O . SER A 1 162 ? 16.752 17.617 10.392 1.00 14.98 162 SER X O 1
ATOM 1384 N N . LYS A 1 163 ? 18.515 17.107 9.093 1.00 13.29 163 LYS X N 1
ATOM 1385 C CA . LYS A 1 163 ? 18.413 18.322 8.281 1.00 14.90 163 LYS X CA 1
ATOM 1386 C C . LYS A 1 163 ? 18.503 17.889 6.844 1.00 14.36 163 LYS X C 1
ATOM 1387 O O . LYS A 1 163 ? 19.309 16.995 6.511 1.00 14.27 163 LYS X O 1
ATOM 1393 N N . LEU A 1 164 ? 17.696 18.523 5.985 1.00 14.13 164 LEU X N 1
ATOM 1394 C CA . LEU A 1 164 ? 17.488 18.015 4.625 1.00 14.04 164 LEU X CA 1
ATOM 1395 C C . LEU A 1 164 ? 17.951 18.987 3.531 1.00 14.35 164 LEU X C 1
ATOM 1396 O O . LEU A 1 164 ? 17.511 18.894 2.382 1.00 14.92 164 LEU X O 1
ATOM 1401 N N . ASP A 1 165 ? 18.850 19.906 3.885 1.00 14.78 165 ASP X N 1
ATOM 1402 C CA . ASP A 1 165 ? 19.577 20.643 2.838 1.00 15.80 165 ASP X CA 1
ATOM 1403 C C . ASP A 1 165 ? 20.357 19.624 1.986 1.00 14.10 165 ASP X C 1
ATOM 1404 O O . ASP A 1 165 ? 20.743 18.550 2.469 1.00 13.10 165 ASP X O 1
ATOM 1409 N N . TYR A 1 166 ? 20.574 19.966 0.717 1.00 14.17 166 TYR X N 1
ATOM 1410 C CA . TYR A 1 166 ? 21.150 18.985 -0.206 1.00 13.29 166 TYR X CA 1
ATOM 1411 C C . TYR A 1 166 ? 22.033 19.597 -1.269 1.00 13.70 166 TYR X C 1
ATOM 1412 O O . TYR A 1 166 ? 21.891 20.784 -1.614 1.00 14.73 166 TYR X O 1
ATOM 1421 N N . PHE A 1 167 ? 22.951 18.777 -1.771 1.00 13.78 167 PHE X N 1
ATOM 1422 C CA . PHE A 1 167 ? 23.653 19.047 -3.016 1.00 13.19 167 PHE X CA 1
ATOM 1423 C C . PHE A 1 167 ? 23.007 18.239 -4.127 1.00 13.44 167 PHE X C 1
ATOM 1424 O O . PHE A 1 167 ? 22.517 17.142 -3.891 1.00 14.08 167 PHE X O 1
ATOM 1432 N N . THR A 1 168 ? 23.063 18.743 -5.349 1.00 13.31 168 THR X N 1
ATOM 1433 C CA . THR A 1 168 ? 22.531 17.974 -6.457 1.00 13.45 168 THR X CA 1
ATOM 1434 C C . THR A 1 168 ? 23.435 18.122 -7.679 1.00 13.57 168 THR X C 1
ATOM 1435 O O . THR A 1 168 ? 24.026 19.185 -7.911 1.00 14.77 168 THR X O 1
ATOM 1439 N N . TYR A 1 169 ? 23.577 17.025 -8.412 1.00 12.45 169 TYR X N 1
ATOM 1440 C CA . TYR A 1 169 ? 24.295 17.050 -9.688 1.00 12.38 169 TYR X CA 1
ATOM 1441 C C . TYR A 1 169 ? 23.766 15.947 -10.596 1.00 12.27 169 TYR X C 1
ATOM 1442 O O . TYR A 1 169 ? 23.191 14.949 -10.127 1.00 11.96 169 TYR X O 1
ATOM 1451 N N . LEU A 1 170 ? 24.018 16.105 -11.888 1.00 12.84 170 LEU X N 1
ATOM 1452 C CA . LEU A 1 170 ? 23.711 15.059 -12.847 1.00 13.03 170 LEU X CA 1
ATOM 1453 C C . LEU A 1 170 ? 24.909 14.123 -13.004 1.00 12.10 170 LEU X C 1
ATOM 1454 O O . LEU A 1 170 ? 25.984 14.526 -13.445 1.00 12.58 170 LEU X O 1
ATOM 1459 N N . GLY A 1 171 ? 24.708 12.861 -12.621 1.00 11.16 171 GLY X N 1
ATOM 1460 C CA . GLY A 1 171 ? 25.749 11.828 -12.715 1.00 11.66 171 GLY X CA 1
ATOM 1461 C C . GLY A 1 171 ? 25.154 10.585 -13.340 1.00 11.12 171 GLY X C 1
ATOM 1462 O O . GLY A 1 171 ? 24.445 10.649 -14.370 1.00 12.63 171 GLY X O 1
ATOM 1463 N N . THR A 1 172 ? 25.510 9.447 -12.751 1.00 10.53 172 THR X N 1
ATOM 1464 C CA . THR A 1 172 ? 25.037 8.151 -13.183 1.00 11.28 172 THR X CA 1
ATOM 1465 C C . THR A 1 172 ? 24.682 7.299 -11.986 1.00 11.28 172 THR X C 1
ATOM 1466 O O . THR A 1 172 ? 25.043 7.603 -10.853 1.00 10.66 172 THR X O 1
ATOM 1470 N N . THR A 1 173 ? 23.992 6.193 -12.259 1.00 10.81 173 THR X N 1
ATOM 1471 C CA . THR A 1 173 ? 23.860 5.172 -11.220 1.00 10.68 173 THR X CA 1
ATOM 1472 C C . THR A 1 173 ? 25.261 4.652 -10.867 1.00 10.32 173 THR X C 1
ATOM 1473 O O . THR A 1 173 ? 26.219 4.804 -11.646 1.00 11.09 173 THR X O 1
ATOM 1477 N N . ILE A 1 174 ? 25.394 4.030 -9.705 1.00 10.92 174 ILE X N 1
ATOM 1478 C CA . ILE A 1 174 ? 26.707 3.593 -9.257 1.00 11.58 174 ILE X CA 1
ATOM 1479 C C . ILE A 1 174 ? 27.290 2.505 -10.163 1.00 12.51 174 ILE X C 1
ATOM 1480 O O . ILE A 1 174 ? 28.509 2.478 -10.341 1.00 12.75 174 ILE X O 1
ATOM 1485 N N . ASN A 1 175 ? 26.445 1.652 -10.756 1.00 13.02 175 ASN X N 1
ATOM 1486 C CA . ASN A 1 175 ? 26.939 0.676 -11.740 1.00 14.31 175 ASN X CA 1
ATOM 1487 C C . ASN A 1 175 ? 27.088 1.232 -13.168 1.00 14.30 175 ASN X C 1
ATOM 1488 O O . ASN A 1 175 ? 27.472 0.516 -14.086 1.00 15.18 175 ASN X O 1
ATOM 1493 N N . HIS A 1 176 ? 26.795 2.528 -13.324 1.00 13.00 176 HIS X N 1
ATOM 1494 C CA . HIS A 1 176 ? 26.947 3.283 -14.572 1.00 13.80 176 HIS X CA 1
ATOM 1495 C C . HIS A 1 176 ? 26.026 2.841 -15.706 1.00 14.78 176 HIS X C 1
ATOM 1496 O O . HIS A 1 176 ? 26.191 3.268 -16.838 1.00 15.82 176 HIS X O 1
ATOM 1503 N N . SER A 1 177 ? 25.015 2.041 -15.393 1.00 14.69 177 SER X N 1
ATOM 1504 C CA . SER A 1 177 ? 24.067 1.586 -16.420 1.00 16.46 177 SER X CA 1
ATOM 1505 C C . SER A 1 177 ? 23.105 2.675 -16.929 1.00 15.85 177 SER X C 1
ATOM 1506 O O . SER A 1 177 ? 22.474 2.521 -17.976 1.00 17.25 177 SER X O 1
ATOM 1509 N N . ALA A 1 178 ? 23.002 3.772 -16.183 1.00 14.64 178 ALA X N 1
ATOM 1510 C CA . ALA A 1 178 ? 22.057 4.839 -16.534 1.00 14.49 178 ALA X CA 1
ATOM 1511 C C . ALA A 1 178 ? 22.537 6.177 -16.008 1.00 13.66 178 ALA X C 1
ATOM 1512 O O . ALA A 1 178 ? 23.272 6.212 -15.024 1.00 13.85 178 ALA X O 1
ATOM 1514 N N . ASP A 1 179 ? 22.148 7.268 -16.683 1.00 14.09 179 ASP X N 1
ATOM 1515 C CA . ASP A 1 179 ? 22.257 8.591 -16.076 1.00 14.26 179 ASP X CA 1
ATOM 1516 C C . ASP A 1 179 ? 21.364 8.633 -14.839 1.00 13.71 179 ASP X C 1
ATOM 1517 O O . ASP A 1 179 ? 20.378 7.884 -14.741 1.00 14.64 179 ASP X O 1
ATOM 1522 N N . ALA A 1 180 ? 21.725 9.486 -13.883 1.00 12.64 180 ALA X N 1
ATOM 1523 C CA . ALA A 1 180 ? 20.882 9.737 -12.707 1.00 12.26 180 ALA X CA 1
ATOM 1524 C C . ALA A 1 180 ? 21.208 11.090 -12.105 1.00 12.31 180 ALA X C 1
ATOM 1525 O O . ALA A 1 180 ? 22.368 11.457 -12.023 1.00 13.10 180 ALA X O 1
ATOM 1527 N N . VAL A 1 181 ? 20.178 11.792 -11.639 1.00 12.51 181 VAL X N 1
ATOM 1528 C CA . VAL A 1 181 ? 20.377 12.994 -10.867 1.00 12.87 181 VAL X CA 1
ATOM 1529 C C . VAL A 1 181 ? 20.469 12.575 -9.401 1.00 12.01 181 VAL X C 1
ATOM 1530 O O . VAL A 1 181 ? 19.652 11.795 -8.908 1.00 13.03 181 VAL X O 1
ATOM 1534 N N . TRP A 1 182 ? 21.493 13.075 -8.722 1.00 11.01 182 TRP X N 1
ATOM 1535 C CA . TRP A 1 182 ? 21.716 12.794 -7.319 1.00 11.03 182 TRP X CA 1
ATOM 1536 C C . TRP A 1 182 ? 21.244 13.924 -6.427 1.00 11.39 182 TRP X C 1
ATOM 1537 O O . TRP A 1 182 ? 21.386 15.100 -6.772 1.00 12.15 182 TRP X O 1
ATOM 1548 N N . ILE A 1 183 ? 20.670 13.562 -5.285 1.00 10.95 183 ILE X N 1
ATOM 1549 C CA . ILE A 1 183 ? 20.361 14.496 -4.210 1.00 11.98 183 ILE X CA 1
ATOM 1550 C C . ILE A 1 183 ? 21.101 13.989 -2.982 1.00 12.20 183 ILE X C 1
ATOM 1551 O O . ILE A 1 183 ? 20.794 12.886 -2.484 1.00 12.44 183 ILE X O 1
ATOM 1556 N N . ILE A 1 184 ? 22.085 14.751 -2.512 1.00 12.24 184 ILE X N 1
ATOM 1557 C CA . ILE A 1 184 ? 22.996 14.277 -1.479 1.00 12.33 184 ILE X CA 1
ATOM 1558 C C . ILE A 1 184 ? 22.839 15.134 -0.236 1.00 12.29 184 ILE X C 1
ATOM 1559 O O . ILE A 1 184 ? 23.094 16.340 -0.272 1.00 12.24 184 ILE X O 1
ATOM 1564 N N . PHE A 1 185 ? 22.404 14.516 0.848 1.00 11.44 185 PHE X N 1
ATOM 1565 C CA . PHE A 1 185 ? 22.241 15.210 2.129 1.00 12.67 185 PHE X CA 1
ATOM 1566 C C . PHE A 1 185 ? 23.583 15.182 2.871 1.00 12.62 185 PHE X C 1
ATOM 1567 O O . PHE A 1 185 ? 24.073 14.103 3.149 1.00 12.95 185 PHE X O 1
ATOM 1575 N N . PRO A 1 186 ? 24.179 16.346 3.205 1.00 12.70 186 PRO X N 1
ATOM 1576 C CA . PRO A 1 186 ? 25.472 16.253 3.912 1.00 13.16 186 PRO X CA 1
ATOM 1577 C C . PRO A 1 186 ? 25.360 15.799 5.369 1.00 13.24 186 PRO X C 1
ATOM 1578 O O . PRO A 1 186 ? 26.356 15.323 5.928 1.00 13.96 186 PRO X O 1
ATOM 1582 N N . THR A 1 187 ? 24.188 15.965 5.990 1.00 13.04 187 THR X N 1
ATOM 1583 C CA . THR A 1 187 ? 24.022 15.586 7.385 1.00 13.59 187 THR X CA 1
ATOM 1584 C C . THR A 1 187 ? 23.779 14.083 7.430 1.00 12.67 187 THR X C 1
ATOM 1585 O O . THR A 1 187 ? 22.790 13.617 6.900 1.00 11.71 187 THR X O 1
ATOM 1589 N N . PRO A 1 188 ? 24.664 13.313 8.086 1.00 12.95 188 PRO X N 1
ATOM 1590 C CA . PRO A 1 188 ? 24.500 11.847 8.150 1.00 12.44 188 PRO X CA 1
ATOM 1591 C C . PRO A 1 188 ? 23.488 11.446 9.231 1.00 12.65 188 PRO X C 1
ATOM 1592 O O . PRO A 1 188 ? 23.127 12.241 10.090 1.00 13.47 188 PRO X O 1
ATOM 1596 N N . ILE A 1 189 ? 23.089 10.184 9.186 1.00 12.11 189 ILE X N 1
ATOM 1597 C CA . ILE A 1 189 ? 22.424 9.573 10.334 1.00 13.19 189 ILE X CA 1
ATOM 1598 C C . ILE A 1 189 ? 23.485 8.775 11.093 1.00 13.06 189 ILE X C 1
ATOM 1599 O O . ILE A 1 189 ? 24.470 8.294 10.485 1.00 13.34 189 ILE X O 1
ATOM 1604 N N . ASN A 1 190 ? 23.285 8.645 12.387 1.00 13.11 190 ASN X N 1
ATOM 1605 C CA . ASN A 1 190 ? 24.272 8.074 13.291 1.00 14.20 190 ASN X CA 1
ATOM 1606 C C . ASN A 1 190 ? 23.935 6.641 13.637 1.00 14.26 190 ASN X C 1
ATOM 1607 O O . ASN A 1 190 ? 22.778 6.311 13.971 1.00 13.57 190 ASN X O 1
ATOM 1612 N N . ILE A 1 191 ? 24.953 5.782 13.544 1.00 13.40 191 ILE X N 1
ATOM 1613 C CA . ILE A 1 191 ? 24.815 4.350 13.857 1.00 12.93 191 ILE X CA 1
ATOM 1614 C C . ILE A 1 191 ? 25.944 3.881 14.777 1.00 12.89 191 ILE X C 1
ATOM 1615 O O . ILE A 1 191 ? 26.800 4.648 15.182 1.00 15.74 191 ILE X O 1
ATOM 1620 N N . HIS A 1 192 ? 25.877 2.615 15.165 1.00 13.29 192 HIS X N 1
ATOM 1621 C CA . HIS A 1 192 ? 26.863 1.992 16.004 1.00 13.41 192 HIS X CA 1
ATOM 1622 C C . HIS A 1 192 ? 27.724 1.045 15.187 1.00 12.77 192 HIS X C 1
ATOM 1623 O O . HIS A 1 192 ? 27.275 0.445 14.212 1.00 12.41 192 HIS X O 1
ATOM 1630 N N . SER A 1 193 ? 28.990 0.939 15.595 1.00 13.20 193 SER X N 1
ATOM 1631 C CA A SER A 1 193 ? 29.909 0.012 14.939 0.50 13.24 193 SER X CA 1
ATOM 1632 C CA B SER A 1 193 ? 29.904 0.022 14.930 0.50 14.40 193 SER X CA 1
ATOM 1633 C C . SER A 1 193 ? 29.373 -1.415 14.820 1.00 13.62 193 SER X C 1
ATOM 1634 O O . SER A 1 193 ? 29.571 -2.067 13.787 1.00 14.36 193 SER X O 1
ATOM 1639 N N . ASP A 1 194 ? 28.698 -1.902 15.859 1.00 14.63 194 ASP X N 1
ATOM 1640 C CA . ASP A 1 194 ? 28.167 -3.267 15.839 1.00 15.50 194 ASP X CA 1
ATOM 1641 C C . ASP A 1 194 ? 27.157 -3.455 14.724 1.00 15.29 194 ASP X C 1
ATOM 1642 O O . ASP A 1 194 ? 27.055 -4.534 14.140 1.00 16.02 194 ASP X O 1
ATOM 1647 N N . GLN A 1 195 ? 26.394 -2.403 14.443 1.00 14.34 195 GLN X N 1
ATOM 1648 C CA . GLN A 1 195 ? 25.376 -2.473 13.415 1.00 13.65 195 GLN X CA 1
ATOM 1649 C C . GLN A 1 195 ? 26.010 -2.615 12.038 1.00 14.06 195 GLN X C 1
ATOM 1650 O O . GLN A 1 195 ? 25.570 -3.439 11.222 1.00 14.62 195 GLN X O 1
ATOM 1656 N N . LEU A 1 196 ? 27.037 -1.811 11.758 1.00 13.94 196 LEU X N 1
ATOM 1657 C CA . LEU A 1 196 ? 27.674 -1.838 10.452 1.00 13.68 196 LEU X CA 1
ATOM 1658 C C . LEU A 1 196 ? 28.427 -3.155 10.260 1.00 12.91 196 LEU X C 1
ATOM 1659 O O . LEU A 1 196 ? 28.453 -3.707 9.156 1.00 13.64 196 LEU X O 1
ATOM 1664 N N . SER A 1 197 ? 28.994 -3.676 11.348 1.00 13.37 197 SER X N 1
ATOM 1665 C CA . SER A 1 197 ? 29.727 -4.921 11.301 1.00 14.34 197 SER X CA 1
ATOM 1666 C C . SER A 1 197 ? 28.926 -6.082 10.707 1.00 13.80 197 SER X C 1
ATOM 1667 O O . SER A 1 197 ? 29.475 -6.930 10.000 1.00 14.46 197 SER X O 1
ATOM 1670 N N . LYS A 1 198 ? 27.618 -6.125 10.983 1.00 13.36 198 LYS X N 1
ATOM 1671 C CA . LYS A 1 198 ? 26.802 -7.222 10.515 1.00 14.34 198 LYS X CA 1
ATOM 1672 C C . LYS A 1 198 ? 26.722 -7.302 8.978 1.00 13.29 198 LYS X C 1
ATOM 1673 O O . LYS A 1 198 ? 26.521 -8.366 8.427 1.00 13.59 198 LYS X O 1
ATOM 1679 N N . PHE A 1 199 ? 26.928 -6.202 8.284 1.00 11.37 199 PHE X N 1
ATOM 1680 C CA . PHE A 1 199 ? 26.927 -6.246 6.816 1.00 11.05 199 PHE X CA 1
ATOM 1681 C C . PHE A 1 199 ? 28.099 -7.020 6.263 1.00 11.75 199 PHE X C 1
ATOM 1682 O O . PHE A 1 199 ? 28.040 -7.569 5.160 1.00 12.28 199 PHE X O 1
ATOM 1690 N N . ARG A 1 200 ? 29.194 -7.040 7.004 1.00 10.81 200 ARG X N 1
ATOM 1691 C CA . ARG A 1 200 ? 30.416 -7.689 6.538 1.00 12.01 200 ARG X CA 1
ATOM 1692 C C . ARG A 1 200 ? 30.389 -9.208 6.679 1.00 12.92 200 ARG X C 1
ATOM 1693 O O . ARG A 1 200 ? 31.351 -9.858 6.295 1.00 14.64 200 ARG X O 1
ATOM 1701 N N . THR A 1 201 ? 29.293 -9.762 7.236 1.00 12.96 201 THR X N 1
ATOM 1702 C CA A THR A 1 201 ? 29.045 -11.203 7.334 0.50 13.10 201 THR X CA 1
ATOM 1703 C CA B THR A 1 201 ? 29.131 -11.217 7.289 0.50 13.95 201 THR X CA 1
ATOM 1704 C C . THR A 1 201 ? 28.471 -11.740 6.018 1.00 13.16 201 THR X C 1
ATOM 1705 O O . THR A 1 201 ? 28.478 -12.932 5.769 1.00 13.88 201 THR X O 1
ATOM 1712 N N . LEU A 1 202 ? 27.934 -10.837 5.209 1.00 12.40 202 LEU X N 1
ATOM 1713 C CA . LEU A 1 202 ? 27.317 -11.233 3.941 1.00 13.02 202 LEU X CA 1
ATOM 1714 C C . LEU A 1 202 ? 28.371 -11.729 2.975 1.00 13.35 202 LEU X C 1
ATOM 1715 O O . LEU A 1 202 ? 29.521 -11.275 2.993 1.00 13.99 202 LEU X O 1
ATOM 1720 N N . LEU A 1 203 ? 27.986 -12.688 2.136 1.00 13.63 203 LEU X N 1
ATOM 1721 C CA . LEU A 1 203 ? 28.890 -13.342 1.194 1.00 15.00 203 LEU X CA 1
ATOM 1722 C C . LEU A 1 203 ? 28.718 -12.859 -0.252 1.00 15.71 203 LEU X C 1
ATOM 1723 O O . LEU A 1 203 ? 27.606 -12.509 -0.671 1.00 14.72 203 LEU X O 1
ATOM 1728 N N . SER A 1 204 ? 29.828 -12.856 -0.988 1.00 17.15 204 SER X N 1
ATOM 1729 C CA . SER A 1 204 ? 29.915 -12.458 -2.394 1.00 19.02 204 SER X CA 1
ATOM 1730 C C . SER A 1 204 ? 29.549 -13.635 -3.279 1.00 21.66 204 SER X C 1
ATOM 1731 O O . SER A 1 204 ? 29.431 -14.757 -2.813 1.00 21.84 204 SER X O 1
ATOM 1734 N N . LEU A 1 205 ? 29.397 -13.402 -4.578 1.00 24.27 205 LEU X N 1
ATOM 1735 C CA . LEU A 1 205 ? 29.186 -14.532 -5.469 1.00 27.71 205 LEU X CA 1
ATOM 1736 C C . LEU A 1 205 ? 30.502 -15.315 -5.631 1.00 30.65 205 LEU X C 1
ATOM 1737 O O . LEU A 1 205 ? 31.586 -14.769 -5.376 1.00 31.48 205 LEU X O 1
ATOM 1742 N N . SER A 1 206 ? 30.411 -16.596 -5.977 1.00 33.69 206 SER X N 1
ATOM 1743 C CA . SER A 1 206 ? 31.614 -17.399 -6.218 1.00 35.79 206 SER X CA 1
ATOM 1744 C C . SER A 1 206 ? 32.368 -16.938 -7.473 1.00 36.87 206 SER X C 1
ATOM 1745 O O . SER A 1 206 ? 31.828 -16.214 -8.318 1.00 37.42 206 SER X O 1
ATOM 1747 N N . GLY A 1 210 ? 37.462 -17.409 -6.709 1.00 37.23 210 GLY X N 1
ATOM 1748 C CA . GLY A 1 210 ? 37.038 -18.742 -6.285 1.00 37.62 210 GLY X CA 1
ATOM 1749 C C . GLY A 1 210 ? 35.775 -18.737 -5.429 1.00 35.87 210 GLY X C 1
ATOM 1750 O O . GLY A 1 210 ? 34.769 -18.126 -5.796 1.00 35.53 210 GLY X O 1
ATOM 1751 N N . LYS A 1 211 ? 35.845 -19.420 -4.285 1.00 35.56 211 LYS X N 1
ATOM 1752 C CA . LYS A 1 211 ? 34.719 -19.594 -3.365 1.00 33.35 211 LYS X CA 1
ATOM 1753 C C . LYS A 1 211 ? 34.217 -18.253 -2.845 1.00 30.65 211 LYS X C 1
ATOM 1754 O O . LYS A 1 211 ? 34.984 -17.285 -2.820 1.00 30.70 211 LYS X O 1
ATOM 1756 N N . PRO A 1 212 ? 32.937 -18.185 -2.416 1.00 28.10 212 PRO X N 1
ATOM 1757 C CA . PRO A 1 212 ? 32.435 -16.904 -1.910 1.00 24.93 212 PRO X CA 1
ATOM 1758 C C . PRO A 1 212 ? 33.351 -16.323 -0.826 1.00 23.08 212 PRO X C 1
ATOM 1759 O O . PRO A 1 212 ? 34.019 -17.062 -0.129 1.00 23.89 212 PRO X O 1
ATOM 1763 N N . HIS A 1 213 ? 33.411 -14.999 -0.740 1.00 19.75 213 HIS X N 1
ATOM 1764 C CA . HIS A 1 213 ? 34.186 -14.335 0.308 1.00 18.45 213 HIS X CA 1
ATOM 1765 C C . HIS A 1 213 ? 33.282 -13.325 0.980 1.00 16.12 213 HIS X C 1
ATOM 1766 O O . HIS A 1 213 ? 32.237 -12.957 0.434 1.00 14.96 213 HIS X O 1
ATOM 1773 N N . TYR A 1 214 ? 33.657 -12.878 2.171 1.00 14.23 214 TYR X N 1
ATOM 1774 C CA . TYR A 1 214 ? 32.865 -11.860 2.850 1.00 13.09 214 TYR X CA 1
ATOM 1775 C C . TYR A 1 214 ? 32.913 -10.548 2.102 1.00 12.43 214 TYR X C 1
ATOM 1776 O O . TYR A 1 214 ? 33.973 -10.145 1.600 1.00 13.66 214 TYR X O 1
ATOM 1785 N N . ILE A 1 215 ? 31.776 -9.886 2.033 1.00 11.28 215 ILE X N 1
ATOM 1786 C CA . ILE A 1 215 ? 31.710 -8.565 1.433 1.00 11.49 215 ILE X CA 1
ATOM 1787 C C . ILE A 1 215 ? 32.168 -7.575 2.508 1.00 11.21 215 ILE X C 1
ATOM 1788 O O . ILE A 1 215 ? 31.362 -6.963 3.198 1.00 11.05 215 ILE X O 1
ATOM 1793 N N . THR A 1 216 ? 33.478 -7.438 2.652 1.00 11.78 216 THR X N 1
ATOM 1794 C CA . THR A 1 216 ? 34.024 -6.558 3.669 1.00 12.47 216 THR X CA 1
ATOM 1795 C C . THR A 1 216 ? 33.884 -5.106 3.271 1.00 12.31 216 THR X C 1
ATOM 1796 O O . THR A 1 216 ? 33.907 -4.227 4.142 1.00 12.39 216 THR X O 1
ATO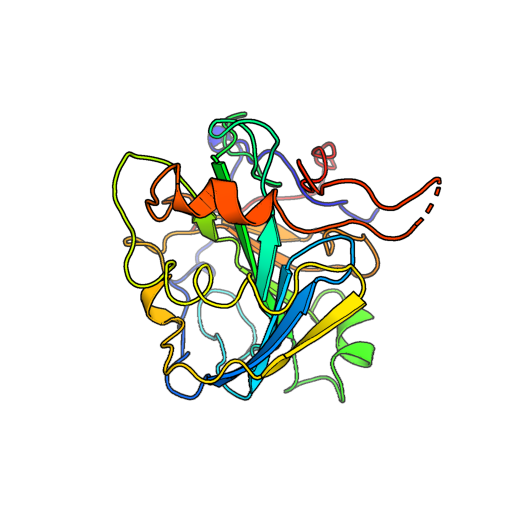M 1800 N N . GLU A 1 217 ? 33.682 -4.847 1.973 1.00 12.25 217 GLU X N 1
ATOM 1801 C CA . GLU A 1 217 ? 33.494 -3.485 1.446 1.00 12.12 217 GLU X CA 1
ATOM 1802 C C . GLU A 1 217 ? 32.829 -3.581 0.087 1.00 11.87 217 GLU X C 1
ATOM 1803 O O . GLU A 1 217 ? 33.042 -4.560 -0.641 1.00 12.78 217 GLU X O 1
ATOM 1809 N N . ASN A 1 218 ? 32.040 -2.566 -0.261 1.00 11.17 218 ASN X N 1
ATOM 1810 C CA . ASN A 1 218 ? 31.384 -2.584 -1.567 1.00 10.61 218 ASN X CA 1
ATOM 1811 C C . ASN A 1 218 ? 31.226 -1.166 -2.147 1.00 10.24 218 ASN X C 1
ATOM 1812 O O . ASN A 1 218 ? 30.555 -1.004 -3.160 1.00 11.43 218 ASN X O 1
ATOM 1817 N N . TYR A 1 219 ? 31.867 -0.175 -1.538 1.00 10.11 219 TYR X N 1
ATOM 1818 C CA . TYR A 1 219 ? 31.769 1.178 -2.110 1.00 10.63 219 TYR X CA 1
ATOM 1819 C C . TYR A 1 219 ? 32.573 1.237 -3.439 1.00 11.81 219 TYR X C 1
ATOM 1820 O O . TYR A 1 219 ? 33.416 0.372 -3.723 1.00 12.84 219 TYR X O 1
ATOM 1829 N N . ARG A 1 220 ? 32.246 2.231 -4.267 1.00 11.97 220 ARG X N 1
ATOM 1830 C CA . ARG A 1 220 ? 32.964 2.470 -5.509 1.00 13.63 220 ARG X CA 1
ATOM 1831 C C . ARG A 1 220 ? 33.773 3.737 -5.329 1.00 12.81 220 ARG X C 1
ATOM 1832 O O . ARG A 1 220 ? 33.244 4.763 -4.879 1.00 12.70 220 ARG X O 1
ATOM 1840 N N . ASN A 1 221 ? 35.049 3.669 -5.689 1.00 12.45 221 ASN X N 1
ATOM 1841 C CA . ASN A 1 221 ? 35.924 4.852 -5.650 1.00 13.15 221 ASN X CA 1
ATOM 1842 C C . ASN A 1 221 ? 35.372 5.981 -6.534 1.00 12.34 221 ASN X C 1
ATOM 1843 O O . ASN A 1 221 ? 34.658 5.726 -7.511 1.00 12.73 221 ASN X O 1
ATOM 1848 N N . PRO A 1 222 ? 35.667 7.238 -6.178 1.00 12.40 222 PRO X N 1
ATOM 1849 C CA . PRO A 1 222 ? 35.088 8.363 -6.919 1.00 12.94 222 PRO X CA 1
ATOM 1850 C C . PRO A 1 222 ? 35.764 8.617 -8.263 1.00 13.01 222 PRO X C 1
ATOM 1851 O O . PRO A 1 222 ? 36.953 8.329 -8.449 1.00 13.78 222 PRO X O 1
ATOM 1855 N N . TYR A 1 223 ? 34.979 9.205 -9.166 1.00 12.67 223 TYR X N 1
ATOM 1856 C CA . TYR A 1 223 ? 35.451 9.644 -10.471 1.00 12.43 223 TYR X CA 1
ATOM 1857 C C . TYR A 1 223 ? 35.625 11.155 -10.497 1.00 12.96 223 TYR X C 1
ATOM 1858 O O . TYR A 1 223 ? 34.938 11.883 -9.772 1.00 13.61 223 TYR X O 1
ATOM 1867 N N . LYS A 1 224 ? 36.535 11.610 -11.344 1.00 14.27 224 LYS X N 1
ATOM 1868 C CA . LYS A 1 224 ? 36.794 13.038 -11.464 1.00 15.48 224 LYS X CA 1
ATOM 1869 C C . LYS A 1 224 ? 35.573 13.752 -12.011 1.00 16.02 224 LYS X C 1
ATOM 1870 O O . LYS A 1 224 ? 34.807 13.212 -12.807 1.00 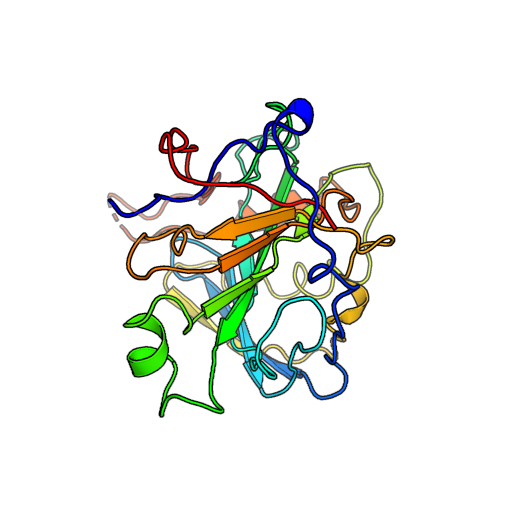15.00 224 LYS X O 1
ATOM 1876 N N . LEU A 1 225 ? 35.402 15.001 -11.581 1.00 17.40 225 LEU X N 1
ATOM 1877 C CA . LEU A 1 225 ? 34.280 15.805 -12.033 1.00 19.08 225 LEU X CA 1
ATOM 1878 C C . LEU A 1 225 ? 34.589 16.382 -13.408 1.00 19.32 225 LEU X C 1
ATOM 1879 O O . LEU A 1 225 ? 35.641 16.999 -13.594 1.00 20.04 225 LEU X O 1
ATOM 1884 N N . ASN A 1 226 ? 33.718 16.145 -14.387 1.00 18.97 226 ASN X N 1
ATOM 1885 C CA . ASN A 1 226 ? 33.835 16.786 -15.700 1.00 20.50 226 ASN X CA 1
ATOM 1886 C C . ASN A 1 226 ? 33.819 18.308 -15.551 1.00 22.97 226 ASN X C 1
ATOM 1887 O O . ASN A 1 226 ? 33.125 18.842 -14.679 1.00 22.78 226 ASN X O 1
ATOM 1892 N N . ASP A 1 227 ? 34.563 18.982 -16.419 1.00 25.78 227 ASP X N 1
ATOM 1893 C CA . ASP A 1 227 ? 34.622 20.447 -16.391 1.00 28.35 227 ASP X CA 1
ATOM 1894 C C . ASP A 1 227 ? 33.242 21.103 -16.466 1.00 28.75 227 ASP X C 1
ATOM 1895 O O . ASP A 1 227 ? 33.032 22.173 -15.887 1.00 29.83 227 ASP X O 1
ATOM 1900 N N . ASP A 1 228 ? 32.298 20.467 -17.151 1.00 27.76 228 ASP X N 1
ATOM 1901 C CA . ASP A 1 228 ? 30.981 21.077 -17.302 1.00 28.10 228 ASP X CA 1
ATOM 1902 C C . ASP A 1 228 ? 29.892 20.480 -16.415 1.00 25.67 228 ASP X C 1
ATOM 1903 O O . ASP A 1 228 ? 28.703 20.719 -16.657 1.00 26.46 228 ASP X O 1
ATOM 1908 N N . THR A 1 229 ? 30.277 19.695 -15.404 1.00 23.34 229 THR X N 1
ATOM 1909 C CA . THR A 1 229 ? 29.305 19.246 -14.410 1.00 22.03 229 THR X CA 1
ATOM 1910 C C . THR A 1 229 ? 29.200 20.280 -13.309 1.00 22.26 229 THR X C 1
ATOM 1911 O O . THR A 1 229 ? 30.189 20.596 -12.644 1.00 23.60 229 THR X O 1
ATOM 1915 N N . GLU A 1 230 ? 28.000 20.808 -13.129 1.00 22.28 230 GLU X N 1
ATOM 1916 C CA . GLU A 1 230 ? 27.754 21.757 -12.052 1.00 22.61 230 GLU X CA 1
ATOM 1917 C C . GLU A 1 230 ? 27.153 21.052 -10.857 1.00 20.64 230 GLU X C 1
ATOM 1918 O O . GLU A 1 230 ? 26.368 20.119 -11.006 1.00 20.75 230 GLU X O 1
ATOM 1924 N N . VAL A 1 231 ? 27.579 21.467 -9.675 1.00 19.96 231 VAL X N 1
ATOM 1925 C CA . VAL A 1 231 ? 27.040 20.939 -8.421 1.00 18.78 231 VAL X CA 1
ATOM 1926 C C . VAL A 1 231 ? 26.294 22.095 -7.750 1.00 18.31 231 VAL X C 1
ATOM 1927 O O . VAL A 1 231 ? 26.821 23.209 -7.604 1.00 19.33 231 VAL X O 1
ATOM 1931 N N . TYR A 1 232 ? 25.031 21.848 -7.424 1.00 17.33 232 TYR X N 1
ATOM 1932 C CA . TYR A 1 232 ? 24.173 22.864 -6.808 1.00 18.34 232 TYR X CA 1
ATOM 1933 C C . TYR A 1 232 ? 23.956 22.557 -5.340 1.00 17.47 232 TYR X C 1
ATOM 1934 O O . TYR A 1 232 ? 23.946 21.393 -4.941 1.00 16.14 232 TYR X O 1
ATOM 1943 N N . TYR A 1 233 ? 23.793 23.596 -4.532 1.00 18.54 233 TYR X N 1
ATOM 1944 C CA . TYR A 1 233 ? 23.490 23.412 -3.128 1.00 19.12 233 TYR X CA 1
ATOM 1945 C C . TYR A 1 233 ? 22.211 24.165 -2.836 1.00 20.57 233 TYR X C 1
ATOM 1946 O O . TYR A 1 233 ? 22.035 25.299 -3.296 1.00 21.36 233 TYR X O 1
ATOM 1955 N N . SER A 1 234 ? 21.308 23.529 -2.096 1.00 20.33 234 SER X N 1
ATOM 1956 C CA . SER A 1 234 ? 19.989 24.119 -1.835 1.00 23.41 234 SER X CA 1
ATOM 1957 C C . SER A 1 234 ? 20.010 25.210 -0.764 1.00 25.89 234 SER X C 1
ATOM 1958 O O . SER A 1 234 ? 20.966 25.344 0.006 1.00 28.13 234 SER X O 1
#

Nearest PDB structures (foldseek):
  4e9o-assembly1_X  TM=1.004E+00  e=9.785E-50  Orthopoxvirus vaccinia
  5ush-assembly2_X  TM=9.954E-01  e=1.651E-45  Orthopoxvirus vaccinia
  5usl-assembly1_X  TM=9.995E-01  e=3.024E-45  Orthopoxvirus vaccinia
  6b9j-assembly2_Y  TM=9.994E-01  e=4.960E-45  Orthopoxvirus vaccinia
  4etq-assembly2_X  TM=9.984E-01  e=1.410E-44  Orthopoxvirus vaccinia

Radius of gyration: 16.77 Å; Cα contacts (8 Å, |Δi|>4): 646; chains: 1; bounding box: 35×49×41 Å

B-factor: mean 19.61, std 8.39, range [7.6, 57.83]

Secondary structure (DSSP, 8-state):
----S--EE-GGG-B--TT-PPEEEE-TT-EEEEEEE-SS-EEEEEES-EEEETT-SS-EEEEEEEEEE-SSTTS--SSEETTEE-SEEEEEEEE-TTT-SSHHHHTTSTTSEEEEEEEEEE-S---TTHHHHHTTGGGG-SSSEEEE--S---GGGGS-S----EEEEEE-TTSSSEEEEEEEEEEEEE-HHHHHGGGGSBPP-----B------PPPPPPTT---EE-